Protein AF-A0A1V6H674-F1 (afdb_monomer_lite)

Radius of gyration: 25.97 Å; chains: 1; bounding box: 51×44×68 Å

Foldseek 3Di:
DVVVVCVVPVCPVVVVVVVCVVCVVVVNNVLVVQVVVCVVPPDPDPDPPDLDDQPPCPPADQLLVLLLSLLSVVLSVVCVVVVHDSVVQFNSVQSSVCSVQLDQDLVSNVPRPGHDPVCSVVVVVSNVCSVCRPRPPCPDDPDPPDPPPPPDVLLVQLLVLLVVLLVVVCVVVVHDSCSLPNPVVSNQCSVQLDQDLVSVVPRPPDTPVSSVPCVVVSNVSSPPPDPPVVVVVPD

Sequence (235 aa):
MLAYASNDVAMLIPLYYRLRKHLKEIGRLSWVEEESQALALAPVSFEPPVIPKINGTADLSPRQMAVLDALVAHRELVASSKDTPRFKVIGDAAILRLAQEMPMNYEALKAIPGIPRPILYHSREWLEIIRKPPKLVSKEPEVPFSPPPPPNPAVATRINRLRLWRSETAEKLGLKTGLLLPQRLLNPIAVMGPSTIEELANIEGIMNWRVQNFGVSILQALEITDLSLINNANQ

Secondary structure (DSSP, 8-state):
-HHHHHHHHHTHHHHHHHHHHHHHHTT-HHHHHHHHHHHHHS----PPPP-PPPS--TT--HHHHHHHHHHHHHHHHHHHHTT--HHHH--HHHHHHHHHH---SHHHHHHSTT--HHHHHTHHHHHHHHHSPPP----S-----PPPPPPPHHHHHHHHHHHHHHHHHHHHHT--HHHHS-HHHHHHHHHH---SHHHHHTSTT--HHHHHHHHHHHHHHHH---GGGTGGG--

pLDDT: mean 87.43, std 15.12, range [34.69, 98.38]

Structure (mmCIF, N/CA/C/O backbone):
data_AF-A0A1V6H674-F1
#
_entry.id   AF-A0A1V6H674-F1
#
loop_
_atom_site.group_PDB
_atom_site.id
_atom_site.type_symbol
_atom_site.label_atom_id
_atom_site.label_alt_id
_atom_site.label_comp_id
_atom_site.label_asym_id
_atom_site.label_entity_id
_atom_site.label_seq_id
_atom_site.pdbx_PDB_ins_code
_atom_site.Cartn_x
_atom_site.Cartn_y
_atom_site.Cartn_z
_atom_site.occupancy
_atom_site.B_iso_or_equiv
_atom_site.auth_seq_id
_atom_site.auth_comp_id
_atom_site.auth_asym_id
_atom_site.auth_atom_id
_atom_site.pdbx_PDB_model_num
ATOM 1 N N . MET A 1 1 ? -14.831 -21.152 -18.064 1.00 75.00 1 MET A N 1
ATOM 2 C CA . MET A 1 1 ? -14.669 -19.728 -17.688 1.00 75.00 1 MET A CA 1
ATOM 3 C C . MET A 1 1 ? -15.961 -19.132 -17.123 1.00 75.00 1 MET A C 1
ATOM 5 O O . MET A 1 1 ? -15.910 -18.607 -16.024 1.00 75.00 1 MET A O 1
ATOM 9 N N . LEU A 1 2 ? -17.123 -19.298 -17.775 1.00 86.38 2 LEU A N 1
ATOM 10 C CA . LEU A 1 2 ? -18.418 -18.818 -17.245 1.00 86.38 2 LEU A CA 1
ATOM 11 C C . LEU A 1 2 ? -18.798 -19.420 -15.880 1.00 86.38 2 LEU A C 1
ATOM 13 O O . LEU A 1 2 ? -19.168 -18.688 -14.973 1.00 86.38 2 LEU A O 1
ATOM 17 N N . ALA A 1 3 ? -18.632 -20.735 -15.703 1.00 87.56 3 ALA A N 1
ATOM 18 C CA . ALA A 1 3 ? -18.893 -21.388 -14.416 1.00 87.56 3 ALA A CA 1
ATOM 19 C C . ALA A 1 3 ? -17.979 -20.875 -13.285 1.00 87.56 3 ALA A C 1
ATOM 21 O O . ALA A 1 3 ? -18.416 -20.757 -12.149 1.00 87.56 3 ALA A O 1
ATOM 22 N N . TYR A 1 4 ? -16.729 -20.523 -13.607 1.00 89.44 4 TYR A N 1
ATOM 23 C CA . TYR A 1 4 ? -15.789 -19.940 -12.646 1.00 89.44 4 TYR A CA 1
ATOM 24 C C . TYR A 1 4 ? -16.272 -18.555 -12.190 1.00 89.44 4 TYR A C 1
ATOM 26 O O . TYR A 1 4 ? -16.488 -18.348 -11.003 1.00 89.44 4 TYR A O 1
ATOM 34 N N . ALA A 1 5 ? -16.573 -17.659 -13.137 1.00 91.31 5 ALA A N 1
ATOM 35 C CA . ALA A 1 5 ? -17.074 -16.319 -12.824 1.00 91.31 5 ALA A CA 1
ATOM 36 C C . ALA A 1 5 ? -18.423 -16.343 -12.079 1.00 91.31 5 ALA A C 1
ATOM 38 O O . ALA A 1 5 ? -18.658 -15.536 -11.186 1.00 91.31 5 ALA A O 1
ATOM 39 N N . SER A 1 6 ? -19.308 -17.288 -12.414 1.00 91.12 6 SER A N 1
ATOM 40 C CA . SER A 1 6 ? -20.578 -17.468 -11.702 1.00 91.12 6 SER A CA 1
ATOM 41 C C . SER A 1 6 ? -20.366 -17.902 -10.251 1.00 91.12 6 SER A C 1
ATOM 43 O O . SER A 1 6 ? -21.072 -17.433 -9.359 1.00 91.12 6 SER A O 1
ATOM 45 N N . ASN A 1 7 ? -19.406 -18.794 -9.999 1.00 91.06 7 ASN A N 1
ATOM 46 C CA . ASN A 1 7 ? -19.142 -19.303 -8.656 1.00 91.06 7 ASN A CA 1
ATOM 47 C C . ASN A 1 7 ? -18.528 -18.243 -7.730 1.00 91.06 7 ASN A C 1
ATOM 49 O O . ASN A 1 7 ? -18.791 -18.292 -6.529 1.00 91.06 7 ASN A O 1
ATOM 53 N N . ASP A 1 8 ? -17.805 -17.259 -8.274 1.00 92.56 8 ASP A N 1
ATOM 54 C CA . ASP A 1 8 ? -17.242 -16.143 -7.498 1.00 92.56 8 ASP A CA 1
ATOM 55 C C . ASP A 1 8 ? -18.325 -15.264 -6.847 1.00 92.56 8 ASP A C 1
ATOM 57 O O . ASP A 1 8 ? -18.082 -14.656 -5.804 1.00 92.56 8 ASP A O 1
ATOM 61 N N . VAL A 1 9 ? -19.536 -15.217 -7.419 1.00 93.94 9 VAL A N 1
ATOM 62 C CA . VAL A 1 9 ? -20.638 -14.369 -6.925 1.00 93.94 9 VAL A CA 1
ATOM 63 C C . VAL A 1 9 ? -21.804 -15.149 -6.325 1.00 93.94 9 VAL A C 1
ATOM 65 O O . VAL A 1 9 ? -22.497 -14.624 -5.451 1.00 93.94 9 VAL A O 1
ATOM 68 N N . ALA A 1 10 ? -22.003 -16.408 -6.732 1.00 93.00 10 ALA A N 1
ATOM 69 C CA . ALA A 1 10 ? -23.151 -17.226 -6.332 1.00 93.00 10 ALA A CA 1
ATOM 70 C C . ALA A 1 10 ? -23.323 -17.331 -4.806 1.00 93.00 10 ALA A C 1
ATOM 72 O O . ALA A 1 10 ? -24.446 -17.345 -4.304 1.00 93.00 10 ALA A O 1
ATOM 73 N N . MET A 1 11 ? -22.213 -17.361 -4.061 1.00 94.44 11 MET A N 1
ATOM 74 C CA . MET A 1 11 ? -22.222 -17.545 -2.606 1.00 94.44 11 MET A CA 1
ATOM 75 C C . MET A 1 11 ? -22.022 -16.252 -1.801 1.00 94.44 11 MET A C 1
ATOM 77 O O . MET A 1 11 ? -22.089 -16.303 -0.571 1.00 94.44 11 MET A O 1
ATOM 81 N N . LEU A 1 12 ? -21.828 -15.093 -2.444 1.00 95.94 12 LEU A N 1
ATOM 82 C CA . LEU A 1 12 ? -21.534 -13.839 -1.735 1.00 95.94 12 LEU A CA 1
ATOM 83 C C . LEU A 1 12 ? -22.711 -13.339 -0.893 1.00 95.94 12 LEU A C 1
ATOM 85 O O . LEU A 1 12 ? -22.506 -12.934 0.249 1.00 95.94 12 LEU A O 1
ATOM 89 N N . ILE A 1 13 ? -23.943 -13.410 -1.407 1.00 95.69 13 ILE A N 1
ATOM 90 C CA . ILE A 1 13 ? -25.135 -12.956 -0.669 1.00 95.69 13 ILE A CA 1
ATOM 91 C C . ILE A 1 13 ? -25.387 -13.836 0.576 1.00 95.69 13 ILE A C 1
ATOM 93 O O . ILE A 1 13 ? -25.512 -13.289 1.676 1.00 95.69 13 ILE A O 1
ATOM 97 N N . PRO A 1 14 ? -25.396 -15.185 0.483 1.00 96.38 14 PRO A N 1
ATOM 98 C CA . PRO A 1 14 ? -25.473 -16.037 1.671 1.00 96.38 14 PRO A CA 1
ATOM 99 C C . PRO A 1 14 ? -24.332 -15.805 2.669 1.00 96.38 14 PRO A C 1
ATOM 101 O O . PRO A 1 14 ? -24.567 -15.778 3.881 1.00 96.38 14 PRO A O 1
ATOM 104 N N . LEU A 1 15 ? -23.099 -15.628 2.181 1.00 97.19 15 LEU A N 1
ATOM 105 C CA . LEU A 1 15 ? -21.937 -15.358 3.027 1.00 97.19 15 LEU A CA 1
ATOM 106 C C . LEU A 1 15 ? -22.080 -14.020 3.764 1.00 97.19 15 LEU A C 1
ATOM 108 O O . LEU A 1 15 ? -21.831 -13.968 4.968 1.00 97.19 15 LEU A O 1
ATOM 112 N N . TYR A 1 16 ? -22.551 -12.974 3.081 1.00 96.81 16 TYR A N 1
ATOM 113 C CA . TYR A 1 16 ? -22.820 -11.663 3.669 1.00 96.81 16 TYR A CA 1
ATOM 114 C C . TYR A 1 16 ? -23.752 -11.767 4.880 1.00 96.81 16 TYR A C 1
ATOM 116 O O . TYR A 1 16 ? -23.418 -11.263 5.952 1.00 96.81 16 TYR A O 1
ATOM 124 N N . TYR A 1 17 ? -24.885 -12.467 4.763 1.00 97.75 17 TYR A N 1
ATOM 125 C CA . TYR A 1 17 ? -25.821 -12.597 5.885 1.00 97.75 17 TYR A CA 1
ATOM 126 C C . TYR A 1 17 ? -25.218 -13.351 7.075 1.00 97.75 17 TYR A C 1
ATOM 128 O O . TYR A 1 17 ? -25.455 -12.967 8.224 1.00 97.75 17 TYR A O 1
ATOM 136 N N . ARG A 1 18 ? -24.407 -14.387 6.819 1.00 98.12 18 ARG A N 1
ATOM 137 C CA . ARG A 1 18 ? -23.699 -15.131 7.875 1.00 98.12 18 ARG A CA 1
ATOM 138 C C . ARG A 1 18 ? -22.671 -14.254 8.588 1.00 98.12 18 ARG A C 1
ATOM 140 O O . ARG A 1 18 ? -22.687 -14.185 9.815 1.00 98.12 18 ARG A O 1
ATOM 147 N N . LEU A 1 19 ? -21.829 -13.546 7.833 1.00 97.81 19 LEU A N 1
ATOM 148 C CA . LEU A 1 19 ? -20.817 -12.644 8.388 1.00 97.81 19 LEU A CA 1
ATOM 149 C C . LEU A 1 19 ? -21.457 -11.482 9.145 1.00 97.81 19 LEU A C 1
ATOM 151 O O . LEU A 1 19 ? -21.037 -11.176 10.255 1.00 97.81 19 LEU A O 1
ATOM 155 N N . ARG A 1 20 ? -22.517 -10.876 8.602 1.00 98.06 20 ARG A N 1
ATOM 156 C CA . ARG A 1 20 ? -23.245 -9.794 9.271 1.00 98.06 20 ARG A CA 1
ATOM 157 C C . ARG A 1 20 ? -23.851 -10.247 10.595 1.00 98.06 20 ARG A C 1
ATOM 159 O O . ARG A 1 20 ? -23.768 -9.507 11.572 1.00 98.06 20 ARG A O 1
ATOM 166 N N . LYS A 1 21 ? -24.459 -11.438 10.643 1.00 98.38 21 LYS A N 1
ATOM 167 C CA . LYS A 1 21 ? -24.988 -12.006 11.891 1.00 98.38 21 LYS A CA 1
ATOM 168 C C . LYS A 1 21 ? -23.868 -12.178 12.919 1.00 98.38 21 LYS A C 1
ATOM 170 O O . LYS A 1 21 ? -23.989 -11.656 14.021 1.00 98.38 21 LYS A O 1
ATOM 175 N N . HIS A 1 22 ? -22.764 -12.805 12.524 1.00 97.88 22 HIS A N 1
ATOM 176 C CA . HIS A 1 22 ? -21.618 -13.012 13.406 1.00 97.88 22 HIS A CA 1
ATOM 177 C C . HIS A 1 22 ? -21.014 -11.691 13.913 1.00 97.88 22 HIS A C 1
ATOM 179 O O . HIS A 1 22 ? -20.765 -11.538 15.103 1.00 97.88 22 HIS A O 1
ATOM 185 N N . LEU A 1 23 ? -20.849 -10.695 13.036 1.00 97.25 23 LEU A N 1
ATOM 186 C CA . LEU A 1 23 ? -20.343 -9.368 13.400 1.00 97.25 23 LEU A CA 1
ATOM 187 C C . LEU A 1 23 ? -21.245 -8.647 14.406 1.00 97.25 23 LEU A C 1
ATOM 189 O O . LEU A 1 23 ? -20.733 -7.933 15.265 1.00 97.25 23 LEU A O 1
ATOM 193 N N . LYS A 1 24 ? -22.570 -8.832 14.327 1.00 97.69 24 LYS A N 1
ATOM 194 C CA . LYS A 1 24 ? -23.497 -8.324 15.349 1.00 97.69 24 LYS A CA 1
ATOM 195 C C . LYS A 1 24 ? -23.295 -9.021 16.689 1.00 97.69 24 LYS A C 1
ATOM 197 O O . LYS A 1 24 ? -23.240 -8.337 17.702 1.00 97.69 24 LYS A O 1
ATOM 202 N N . GLU A 1 25 ? -23.164 -10.347 16.685 1.00 97.56 25 GLU A N 1
ATOM 203 C CA . GLU A 1 25 ? -22.968 -11.151 17.901 1.00 97.56 25 GLU A CA 1
ATOM 204 C C . GLU A 1 25 ? -21.693 -10.754 18.655 1.00 97.56 25 GLU A C 1
ATOM 206 O O . GLU A 1 25 ? -21.701 -10.703 19.880 1.00 97.56 25 GLU A O 1
ATOM 211 N N . ILE A 1 26 ? -20.621 -10.406 17.935 1.00 95.69 26 ILE A N 1
ATOM 212 C CA . ILE A 1 26 ? -19.352 -9.959 18.535 1.00 95.69 26 ILE A CA 1
ATOM 213 C C . ILE A 1 26 ? -19.230 -8.429 18.672 1.00 95.69 26 ILE A C 1
ATOM 215 O O . ILE A 1 26 ? -18.160 -7.938 19.024 1.00 95.69 26 ILE A O 1
ATOM 219 N N . GLY A 1 27 ? -20.285 -7.664 18.358 1.00 95.75 27 GLY A N 1
ATOM 220 C CA . GLY A 1 27 ? -20.313 -6.202 18.509 1.00 95.75 27 GLY A CA 1
ATOM 221 C C . GLY A 1 27 ? -19.429 -5.408 17.535 1.00 95.75 27 GLY A C 1
ATOM 222 O O . GLY A 1 27 ? -19.100 -4.260 17.811 1.00 95.75 27 GLY A O 1
ATOM 223 N N . ARG A 1 28 ? -19.033 -5.988 16.394 1.00 96.56 28 ARG A N 1
ATOM 224 C CA . ARG A 1 28 ? -18.102 -5.383 15.413 1.00 96.56 28 ARG A CA 1
ATOM 225 C C . ARG A 1 28 ? -18.760 -4.974 14.094 1.00 96.56 28 ARG A C 1
ATOM 227 O O . ARG A 1 28 ? -18.063 -4.644 13.138 1.00 96.56 28 ARG A O 1
ATOM 234 N N . LEU A 1 29 ? -20.092 -5.016 14.004 1.00 97.06 29 LEU A N 1
ATOM 235 C CA . LEU A 1 29 ? -20.793 -4.671 12.763 1.00 97.06 29 LEU A CA 1
ATOM 236 C C . LEU A 1 29 ? -20.530 -3.219 12.337 1.00 97.06 29 LEU A C 1
ATOM 238 O O . LEU A 1 29 ? -20.177 -2.993 11.184 1.00 97.06 29 LEU A O 1
ATOM 242 N N . SER A 1 30 ? -20.633 -2.266 13.265 1.00 96.44 30 SER A N 1
ATOM 243 C CA . SER A 1 30 ? -20.411 -0.843 12.975 1.00 96.44 30 SER A CA 1
ATOM 244 C C . SER A 1 30 ? -18.994 -0.557 12.476 1.00 96.44 30 SER A C 1
ATOM 246 O O . SER A 1 30 ? -18.811 0.300 11.619 1.00 96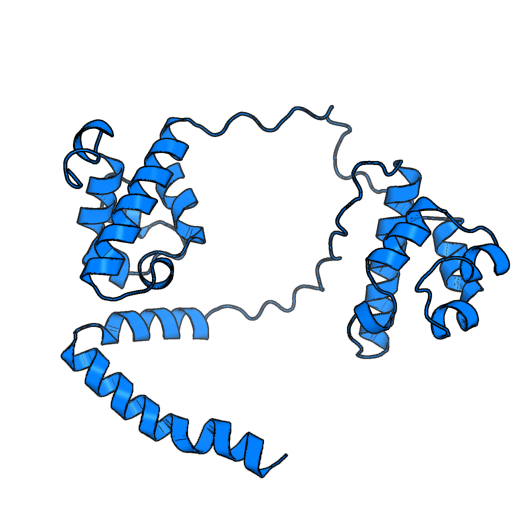.44 30 SER A O 1
ATOM 248 N N . TRP A 1 31 ? -18.002 -1.317 12.954 1.00 96.44 31 TRP A N 1
ATOM 249 C CA . TRP A 1 31 ? -16.614 -1.193 12.507 1.00 96.44 31 TRP A CA 1
ATOM 250 C C . TRP A 1 31 ? -16.509 -1.485 11.010 1.00 96.44 31 TRP A C 1
ATOM 252 O O . TRP A 1 31 ? -15.909 -0.725 10.259 1.00 96.44 31 TRP A O 1
ATOM 262 N N . VAL A 1 32 ? -17.124 -2.584 10.566 1.00 96.31 32 VAL A N 1
ATOM 263 C CA . VAL A 1 32 ? -17.093 -3.013 9.161 1.00 96.31 32 VAL A CA 1
ATOM 264 C C . VAL A 1 32 ? -17.957 -2.115 8.280 1.00 96.31 32 VAL A C 1
ATOM 266 O O . VAL A 1 32 ? -17.567 -1.842 7.147 1.00 96.31 32 VAL A O 1
ATOM 269 N N . GLU A 1 33 ? -19.109 -1.657 8.773 1.00 96.12 33 GLU A N 1
ATOM 270 C CA . GLU A 1 33 ? -19.989 -0.742 8.035 1.00 96.12 33 GLU A CA 1
ATOM 271 C C . GLU A 1 33 ? -19.285 0.590 7.742 1.00 96.12 33 GLU A C 1
ATOM 273 O O . GLU A 1 33 ? -19.285 1.025 6.591 1.00 96.12 33 GLU A O 1
ATOM 278 N N . GLU A 1 34 ? -18.600 1.176 8.729 1.00 96.62 34 GLU A N 1
ATOM 279 C CA . GLU A 1 34 ? -17.841 2.417 8.539 1.00 96.62 34 GLU A CA 1
ATOM 280 C C . GLU A 1 34 ? -16.669 2.235 7.559 1.00 96.62 34 GLU A C 1
ATOM 282 O O . GLU A 1 34 ? -16.519 3.021 6.624 1.00 96.62 34 GLU A O 1
ATOM 287 N N . GLU A 1 35 ? -15.876 1.166 7.702 1.00 95.00 35 GLU A N 1
ATOM 288 C CA . GLU A 1 35 ? -14.777 0.866 6.767 1.00 95.00 35 GLU A CA 1
ATOM 289 C C . GLU A 1 35 ? -15.285 0.641 5.335 1.00 95.00 35 GLU A C 1
ATOM 291 O O . GLU A 1 35 ? -14.698 1.134 4.372 1.00 95.00 35 GLU A O 1
ATOM 296 N N . SER A 1 36 ? -16.397 -0.083 5.182 1.00 94.69 36 SER A N 1
ATOM 297 C CA . SER A 1 36 ? -16.994 -0.356 3.870 1.00 94.69 36 SER A CA 1
ATOM 298 C C . SER A 1 36 ? -17.523 0.921 3.226 1.00 94.69 36 SER A C 1
ATOM 300 O O . SER A 1 36 ? -17.360 1.113 2.023 1.00 94.69 36 SER A O 1
ATOM 302 N N . GLN A 1 37 ? -18.128 1.810 4.016 1.00 94.50 37 GLN A N 1
ATOM 303 C CA . GLN A 1 37 ? -18.611 3.097 3.534 1.00 94.50 37 GLN A CA 1
ATOM 304 C C . GLN A 1 37 ? -17.455 4.008 3.111 1.00 94.50 37 GLN A C 1
ATOM 306 O O . GLN A 1 37 ? -17.521 4.610 2.041 1.00 94.50 37 GLN A O 1
ATOM 311 N N . ALA A 1 38 ? -16.376 4.060 3.894 1.00 91.19 38 ALA A N 1
ATOM 312 C CA . ALA A 1 38 ? -15.178 4.809 3.530 1.00 91.19 38 ALA A CA 1
ATOM 313 C C . ALA A 1 38 ? -14.563 4.303 2.215 1.00 91.19 38 ALA A C 1
ATOM 315 O O . ALA A 1 38 ? -14.190 5.105 1.363 1.00 91.19 38 ALA A O 1
ATOM 316 N N . LEU A 1 39 ? -14.509 2.981 2.016 1.00 90.75 39 LEU A N 1
ATOM 317 C CA . LEU A 1 39 ? -14.043 2.382 0.763 1.00 90.75 39 LEU A CA 1
ATOM 318 C C . LEU A 1 39 ? -14.977 2.682 -0.418 1.00 90.75 39 LEU A C 1
ATOM 320 O O . LEU A 1 39 ? -14.493 2.952 -1.511 1.00 90.75 39 LEU A O 1
ATOM 324 N N . ALA A 1 40 ? -16.295 2.656 -0.210 1.00 91.94 40 ALA A N 1
ATOM 325 C CA . ALA A 1 40 ? -17.279 2.939 -1.256 1.00 91.94 40 ALA A CA 1
ATOM 326 C C . ALA A 1 40 ? -17.286 4.413 -1.699 1.00 91.94 40 ALA A C 1
ATOM 328 O O . ALA A 1 40 ? -17.604 4.702 -2.850 1.00 91.94 40 ALA A O 1
ATOM 329 N N . LEU A 1 41 ? -16.948 5.336 -0.793 1.00 90.31 41 LEU A N 1
ATOM 330 C CA . LEU A 1 41 ? -16.864 6.775 -1.062 1.00 90.31 41 LEU A CA 1
ATOM 331 C C . LEU A 1 41 ? -15.471 7.229 -1.515 1.00 90.31 41 LEU A C 1
ATOM 333 O O . LEU A 1 41 ? -15.315 8.382 -1.918 1.00 90.31 41 LEU A O 1
ATOM 337 N N . ALA A 1 42 ? -14.461 6.358 -1.434 1.00 86.06 42 ALA A N 1
ATOM 338 C CA . ALA A 1 42 ? -13.107 6.699 -1.836 1.00 86.06 42 ALA A CA 1
ATOM 339 C C . ALA A 1 42 ? -13.091 7.106 -3.322 1.00 86.06 42 ALA A C 1
ATOM 341 O O . ALA A 1 42 ? -13.604 6.365 -4.168 1.00 86.06 42 ALA A O 1
ATOM 342 N N . PRO A 1 43 ? -12.514 8.269 -3.669 1.00 80.38 43 PRO A N 1
ATOM 343 C CA . PRO A 1 43 ? -12.472 8.714 -5.050 1.00 80.38 43 PRO A CA 1
ATOM 344 C C . PRO A 1 43 ? -11.658 7.724 -5.886 1.00 80.38 43 PRO A C 1
ATOM 346 O O . PRO A 1 43 ? -10.519 7.389 -5.555 1.00 80.38 43 PRO A O 1
ATOM 349 N N . VAL A 1 44 ? -12.231 7.277 -7.004 1.00 76.69 44 VAL A N 1
ATOM 350 C CA . VAL A 1 44 ? -11.480 6.544 -8.025 1.00 76.69 44 VAL A CA 1
ATOM 351 C C . VAL A 1 44 ? -10.628 7.571 -8.763 1.00 76.69 44 VAL A C 1
ATOM 353 O O . VAL A 1 44 ? -11.110 8.269 -9.654 1.00 76.69 44 VAL A O 1
ATOM 356 N N . SER A 1 45 ? -9.372 7.718 -8.344 1.00 63.78 45 SER A N 1
ATOM 357 C CA . SER A 1 45 ? -8.428 8.572 -9.059 1.00 63.78 45 SER A CA 1
ATOM 358 C C . SER A 1 45 ? -8.041 7.894 -10.374 1.00 63.78 45 SER A C 1
ATOM 360 O O . SER A 1 45 ? -7.425 6.829 -10.382 1.00 63.78 45 SER A O 1
ATOM 362 N N . PHE A 1 46 ? -8.410 8.526 -11.487 1.00 61.31 46 PHE A N 1
ATOM 363 C CA . PHE A 1 46 ? -7.867 8.247 -12.818 1.00 61.31 46 PHE A CA 1
ATOM 364 C C . PHE A 1 46 ? -6.653 9.138 -13.094 1.00 61.31 46 PHE A C 1
ATOM 366 O O . PHE A 1 46 ? -6.469 9.610 -14.217 1.00 61.31 46 PHE A O 1
ATOM 373 N N . GLU A 1 47 ? -5.857 9.440 -12.064 1.00 59.62 47 GLU A N 1
ATOM 374 C CA . GLU A 1 47 ? -4.604 10.151 -12.265 1.00 59.62 47 GLU A CA 1
ATOM 375 C C . GLU A 1 47 ? -3.795 9.461 -13.369 1.00 59.62 47 GLU A C 1
ATOM 377 O O . GLU A 1 47 ? -3.731 8.223 -13.409 1.00 59.62 47 GLU A O 1
ATOM 382 N N . PRO A 1 48 ? -3.203 10.241 -14.295 1.00 57.94 48 PRO A N 1
ATOM 383 C CA . PRO A 1 48 ? -2.343 9.673 -15.315 1.00 57.94 48 PRO A CA 1
ATOM 384 C C . PRO A 1 48 ? -1.292 8.804 -14.618 1.00 57.94 48 PRO A C 1
ATOM 386 O O . PRO A 1 48 ? -0.763 9.220 -13.582 1.00 57.94 48 PRO A O 1
ATOM 389 N N . PRO A 1 49 ? -1.016 7.592 -15.135 1.00 61.72 49 PRO A N 1
ATOM 390 C CA . PRO A 1 49 ? -0.152 6.645 -14.454 1.00 61.72 49 PRO A CA 1
ATOM 391 C C . PRO A 1 49 ? 1.166 7.333 -14.113 1.00 61.72 49 PRO A C 1
ATOM 393 O O . PRO A 1 49 ? 1.878 7.806 -15.001 1.00 61.72 49 PRO A O 1
ATOM 396 N N . VAL A 1 50 ? 1.469 7.411 -12.814 1.00 68.62 50 VAL A N 1
ATOM 397 C CA . VAL A 1 50 ? 2.747 7.935 -12.338 1.00 68.62 50 VAL A CA 1
ATOM 398 C C . VAL A 1 50 ? 3.838 7.142 -13.044 1.00 68.62 50 VAL A C 1
ATOM 400 O O . VAL A 1 50 ? 3.851 5.907 -12.977 1.00 68.62 50 VAL A O 1
ATOM 403 N N . ILE A 1 51 ? 4.727 7.852 -13.744 1.00 73.25 51 ILE A N 1
ATOM 404 C CA . ILE A 1 51 ? 5.883 7.247 -14.406 1.00 73.25 51 ILE A CA 1
ATOM 405 C C . ILE A 1 51 ? 6.629 6.452 -13.328 1.00 73.25 51 ILE A C 1
ATOM 407 O O . ILE A 1 51 ? 7.062 7.037 -12.329 1.00 73.25 51 ILE A O 1
ATOM 411 N N . PRO A 1 52 ? 6.715 5.117 -13.452 1.00 75.12 52 PRO A N 1
ATOM 412 C CA . PRO A 1 52 ? 7.247 4.296 -12.381 1.00 75.12 52 PRO A CA 1
ATOM 413 C C . PRO A 1 52 ? 8.720 4.616 -12.158 1.00 75.12 52 PRO A C 1
ATOM 415 O O . PRO A 1 52 ? 9.511 4.620 -13.101 1.00 75.12 52 PRO A O 1
ATOM 418 N N . LYS A 1 53 ? 9.099 4.814 -10.894 1.00 81.69 53 LYS A N 1
ATOM 419 C CA . LYS A 1 53 ? 10.512 4.868 -10.524 1.00 81.69 53 LYS A CA 1
ATOM 420 C C . LYS A 1 53 ? 11.129 3.486 -10.719 1.00 81.69 53 LYS A C 1
ATOM 422 O O . LYS A 1 53 ? 10.599 2.489 -10.229 1.00 81.69 53 LYS A O 1
ATOM 427 N N . ILE A 1 54 ? 12.247 3.443 -11.429 1.00 86.44 54 ILE A N 1
ATOM 428 C CA . ILE A 1 54 ? 13.066 2.242 -11.582 1.00 86.44 54 ILE A CA 1
ATOM 429 C C . ILE A 1 54 ? 14.068 2.215 -10.425 1.00 86.44 54 ILE A C 1
ATOM 431 O O . ILE A 1 54 ? 14.663 3.236 -10.091 1.00 86.44 54 ILE A O 1
ATOM 435 N N . ASN A 1 55 ? 14.237 1.059 -9.787 1.00 86.50 55 ASN A N 1
ATOM 436 C CA . ASN A 1 55 ? 15.242 0.878 -8.737 1.00 86.50 55 ASN A CA 1
ATOM 437 C C . ASN A 1 55 ? 16.643 0.681 -9.346 1.00 86.50 55 ASN A C 1
ATOM 439 O O . ASN A 1 55 ? 16.768 0.271 -10.497 1.00 86.50 55 ASN A O 1
ATOM 443 N N . GLY A 1 56 ? 17.700 0.905 -8.557 1.00 85.50 56 GLY A N 1
ATOM 444 C CA . GLY A 1 56 ? 19.086 0.689 -9.006 1.00 85.50 56 GLY A CA 1
ATOM 445 C C . GLY A 1 56 ? 19.668 1.839 -9.835 1.00 85.50 56 GLY A C 1
ATOM 446 O O . GLY A 1 56 ? 20.541 1.618 -10.666 1.00 85.50 56 GLY A O 1
ATOM 447 N N . THR A 1 57 ? 19.184 3.064 -9.620 1.00 87.38 57 THR A N 1
ATOM 448 C CA . THR A 1 57 ? 19.598 4.269 -10.362 1.00 87.38 57 THR A CA 1
ATOM 449 C C . THR A 1 57 ? 20.689 5.082 -9.665 1.00 87.38 57 THR A C 1
ATOM 451 O O . THR A 1 57 ? 21.031 6.157 -10.145 1.00 87.38 57 THR A O 1
ATOM 454 N N . ALA A 1 58 ? 21.206 4.604 -8.527 1.00 83.56 58 ALA A N 1
ATOM 455 C CA . ALA A 1 58 ? 22.138 5.351 -7.678 1.00 83.56 58 ALA A CA 1
ATOM 456 C C . ALA A 1 58 ? 23.426 5.759 -8.414 1.00 83.56 58 ALA A C 1
ATOM 458 O O . ALA A 1 58 ? 23.920 6.861 -8.204 1.00 83.56 58 ALA A O 1
ATOM 459 N N . ASP A 1 59 ? 23.908 4.901 -9.316 1.00 85.69 59 ASP A N 1
ATOM 460 C CA . ASP A 1 59 ? 25.170 5.098 -10.039 1.00 85.69 59 ASP A CA 1
ATOM 461 C C . ASP A 1 59 ? 24.985 5.731 -11.433 1.00 85.69 59 ASP A C 1
ATOM 463 O O . ASP A 1 59 ? 25.929 5.792 -12.222 1.00 85.69 59 ASP A O 1
ATOM 467 N N . LEU A 1 60 ? 23.772 6.177 -11.787 1.00 86.81 60 LEU A N 1
ATOM 468 C CA . LEU A 1 60 ? 23.523 6.790 -13.092 1.00 86.81 60 LEU A CA 1
ATOM 469 C C . LEU A 1 60 ? 24.003 8.240 -13.119 1.00 86.81 60 LEU A C 1
ATOM 471 O O . LEU A 1 60 ? 23.627 9.062 -12.286 1.00 86.81 60 LEU A O 1
ATOM 475 N N . SER A 1 61 ? 24.764 8.587 -14.155 1.00 89.00 61 SER A N 1
ATOM 476 C CA . SER A 1 61 ? 25.061 9.986 -14.465 1.00 89.00 61 SER A CA 1
ATOM 477 C C . SER A 1 61 ? 23.779 10.768 -14.808 1.00 89.00 61 SER A C 1
ATOM 479 O O . SER A 1 61 ? 22.804 10.171 -15.278 1.00 89.00 61 SER A O 1
ATOM 481 N N . PRO A 1 62 ? 23.773 12.113 -14.701 1.00 88.25 62 PRO A N 1
ATOM 482 C CA . PRO A 1 62 ? 22.612 12.928 -15.071 1.00 88.25 62 PRO A CA 1
ATOM 483 C C . PRO A 1 62 ? 22.103 12.657 -16.494 1.00 88.25 62 PRO A C 1
ATOM 485 O O . PRO A 1 62 ? 20.901 12.630 -16.742 1.00 88.25 62 PRO A O 1
ATOM 488 N N . ARG A 1 63 ? 23.009 12.384 -17.443 1.00 88.56 63 ARG A N 1
ATOM 489 C CA . ARG A 1 63 ? 22.627 12.021 -18.813 1.00 88.56 63 ARG A CA 1
ATOM 490 C C . ARG A 1 63 ? 21.931 10.659 -18.874 1.00 88.56 63 ARG A C 1
ATOM 492 O O . ARG A 1 63 ? 20.927 10.538 -19.567 1.00 88.56 63 ARG A O 1
ATOM 499 N N . GLN A 1 64 ? 22.448 9.651 -18.173 1.00 91.81 64 GLN A N 1
ATOM 500 C CA . GLN A 1 64 ? 21.835 8.318 -18.140 1.00 91.81 64 GLN A CA 1
ATOM 501 C C . GLN A 1 64 ? 20.478 8.349 -17.429 1.00 91.81 64 GLN A C 1
ATOM 503 O O . GLN A 1 64 ? 19.552 7.678 -17.873 1.00 91.81 64 GLN A O 1
ATOM 508 N N . MET A 1 65 ? 20.323 9.182 -16.396 1.00 90.50 65 MET A N 1
ATOM 509 C CA . MET A 1 65 ? 19.030 9.417 -15.751 1.00 90.50 65 MET A CA 1
ATOM 510 C C . MET A 1 65 ? 18.025 10.057 -16.721 1.00 90.50 65 MET A C 1
ATOM 512 O O . MET A 1 65 ? 16.902 9.580 -16.842 1.00 90.50 65 MET A O 1
ATOM 516 N N . ALA A 1 66 ? 18.450 11.059 -17.502 1.00 89.75 66 ALA A N 1
ATOM 517 C CA . ALA A 1 66 ? 17.613 11.673 -18.539 1.00 89.75 66 ALA A CA 1
ATOM 518 C C . ALA A 1 66 ? 17.131 10.657 -19.590 1.00 89.75 66 ALA A C 1
ATOM 520 O O . ALA A 1 66 ? 15.977 10.682 -20.017 1.00 89.75 66 ALA A O 1
ATOM 521 N N . VAL A 1 67 ? 18.026 9.754 -20.008 1.00 92.88 67 VAL A N 1
ATOM 522 C CA . VAL A 1 67 ? 17.692 8.655 -20.923 1.00 92.88 67 VAL A CA 1
ATOM 523 C C . VAL A 1 67 ? 16.704 7.696 -20.263 1.00 92.88 67 VAL A C 1
ATOM 525 O O . VAL A 1 67 ? 15.714 7.335 -20.893 1.00 92.88 67 VAL A O 1
ATOM 528 N N . LEU A 1 68 ? 16.937 7.304 -19.008 1.00 93.56 68 LEU A N 1
ATOM 529 C CA . LEU A 1 68 ? 16.050 6.404 -18.277 1.00 93.56 68 LEU A CA 1
ATOM 530 C C . LEU A 1 68 ? 14.630 6.968 -18.188 1.00 93.56 68 LEU A C 1
ATOM 532 O O . LEU A 1 68 ? 13.689 6.277 -18.571 1.00 93.56 68 LEU A O 1
ATOM 536 N N . ASP A 1 69 ? 14.476 8.220 -17.763 1.00 89.94 69 ASP A N 1
ATOM 537 C CA . ASP A 1 69 ? 13.168 8.870 -17.640 1.00 89.94 69 ASP A CA 1
ATOM 538 C C . ASP A 1 69 ? 12.427 8.904 -18.982 1.00 89.94 69 ASP A C 1
ATOM 540 O O . ASP A 1 69 ? 11.245 8.560 -19.065 1.00 89.94 69 ASP A O 1
ATOM 544 N N . ALA A 1 70 ? 13.136 9.250 -20.061 1.00 91.56 70 ALA A N 1
ATOM 545 C CA . ALA A 1 70 ? 12.565 9.297 -21.401 1.00 91.56 70 ALA A CA 1
ATOM 546 C C . ALA A 1 70 ? 12.162 7.906 -21.918 1.00 91.56 70 ALA A C 1
ATOM 548 O O . ALA A 1 70 ? 11.097 7.752 -22.518 1.00 91.56 70 ALA A O 1
ATOM 549 N N . LEU A 1 71 ? 12.976 6.880 -21.653 1.00 94.12 71 LEU A N 1
ATOM 550 C CA . LEU A 1 71 ? 12.665 5.497 -22.010 1.00 94.12 71 LEU A CA 1
ATOM 551 C C . LEU A 1 71 ? 11.460 4.969 -21.224 1.00 94.12 71 LEU A C 1
ATOM 553 O O . LEU A 1 71 ? 10.591 4.320 -21.808 1.00 94.12 71 LEU A O 1
ATOM 557 N N . VAL A 1 72 ? 11.376 5.248 -19.920 1.00 93.31 72 VAL A N 1
ATOM 558 C CA . VAL A 1 72 ? 10.240 4.825 -19.087 1.00 93.31 72 VAL A CA 1
ATOM 559 C C . VAL A 1 72 ? 8.960 5.521 -19.548 1.00 93.31 72 VAL A C 1
ATOM 561 O O . VAL A 1 72 ? 7.947 4.847 -19.731 1.00 93.31 72 VAL A O 1
ATOM 564 N N . ALA A 1 73 ? 9.005 6.829 -19.818 1.00 91.06 73 ALA A N 1
ATOM 565 C CA . ALA A 1 73 ? 7.870 7.563 -20.374 1.00 91.06 73 ALA A CA 1
ATOM 566 C C . ALA A 1 73 ? 7.421 6.977 -21.723 1.00 91.06 73 ALA A C 1
ATOM 568 O O . ALA A 1 73 ? 6.234 6.730 -21.940 1.00 91.06 73 ALA A O 1
ATOM 569 N N . HIS A 1 74 ? 8.372 6.684 -22.613 1.00 93.06 74 HIS A N 1
ATOM 570 C CA . HIS A 1 74 ? 8.076 6.072 -23.902 1.00 93.06 74 HIS A CA 1
ATOM 571 C C . HIS A 1 74 ? 7.458 4.672 -23.755 1.00 93.06 74 HIS A C 1
ATOM 573 O O . HIS A 1 74 ? 6.482 4.350 -24.435 1.00 93.06 74 HIS A O 1
ATOM 579 N N . ARG A 1 75 ? 7.945 3.857 -22.809 1.00 93.75 75 ARG A N 1
ATOM 580 C CA . ARG A 1 75 ? 7.345 2.555 -22.494 1.00 93.75 75 ARG A CA 1
ATOM 581 C C . ARG A 1 75 ? 5.882 2.683 -22.076 1.00 93.75 75 ARG A C 1
ATOM 583 O O . ARG A 1 75 ? 5.080 1.868 -22.524 1.00 93.75 75 ARG A O 1
ATOM 590 N N . GLU A 1 76 ? 5.529 3.666 -21.247 1.00 92.12 76 GLU A N 1
ATOM 591 C CA . GLU A 1 76 ? 4.135 3.880 -20.829 1.00 92.12 76 GLU A CA 1
ATOM 592 C C . GLU A 1 76 ? 3.236 4.252 -22.016 1.00 92.12 76 GLU A C 1
ATOM 594 O O . GLU A 1 76 ? 2.131 3.724 -22.135 1.00 92.12 76 GLU A O 1
ATOM 599 N N . LEU A 1 77 ? 3.726 5.076 -22.949 1.00 91.44 77 LEU A N 1
ATOM 600 C CA . LEU A 1 77 ? 3.000 5.403 -24.182 1.00 91.44 77 LEU A CA 1
ATOM 601 C C . LEU A 1 77 ? 2.762 4.161 -25.055 1.00 91.44 77 LEU A C 1
ATOM 603 O O . LEU A 1 77 ? 1.651 3.936 -25.539 1.00 91.44 77 LEU A O 1
ATOM 607 N N . VAL A 1 78 ? 3.783 3.317 -25.232 1.00 92.88 78 VAL A N 1
ATOM 608 C CA . VAL A 1 78 ? 3.658 2.063 -25.995 1.00 92.88 78 VAL A CA 1
ATOM 609 C C . VAL A 1 78 ? 2.733 1.066 -25.288 1.00 92.88 78 VAL A C 1
ATOM 611 O O . VAL A 1 78 ? 1.934 0.404 -25.945 1.00 92.88 78 VAL A O 1
ATOM 614 N N . ALA A 1 79 ? 2.819 0.958 -23.963 1.00 93.00 79 ALA A N 1
ATOM 615 C CA . ALA A 1 79 ? 1.980 0.073 -23.159 1.00 93.00 79 ALA A CA 1
ATOM 616 C C . ALA A 1 79 ? 0.503 0.475 -23.253 1.00 93.00 79 ALA A C 1
ATOM 618 O O . ALA A 1 79 ? -0.340 -0.365 -23.561 1.00 93.00 79 ALA A O 1
ATOM 619 N N . SER A 1 80 ? 0.224 1.770 -23.074 1.00 91.06 80 SER A N 1
ATOM 620 C CA . SER A 1 80 ? -1.115 2.356 -23.157 1.00 91.06 80 SER A CA 1
ATOM 621 C C . SER A 1 80 ? -1.710 2.232 -24.561 1.00 91.06 80 SER A C 1
ATOM 623 O O . SER A 1 80 ? -2.802 1.696 -24.723 1.00 91.06 80 SER A O 1
ATOM 625 N N . SER A 1 81 ? -0.964 2.617 -25.604 1.00 92.00 81 SER A N 1
ATOM 626 C CA . SER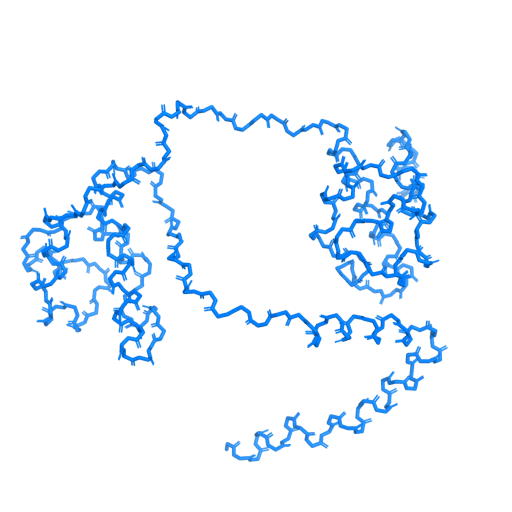 A 1 81 ? -1.442 2.522 -26.995 1.00 92.00 81 SER A CA 1
ATOM 627 C C . SER A 1 81 ? -1.748 1.093 -27.451 1.00 92.00 81 SER A C 1
ATOM 629 O O . SER A 1 81 ? -2.585 0.899 -28.330 1.00 92.00 81 SER A O 1
ATOM 631 N N . LYS A 1 82 ? -1.077 0.092 -26.870 1.00 92.00 82 LYS A N 1
ATOM 632 C CA . LYS A 1 82 ? -1.281 -1.326 -27.192 1.00 92.00 82 LYS A CA 1
ATOM 633 C C . LYS A 1 82 ? -2.224 -2.044 -26.232 1.00 92.00 82 LYS A C 1
ATOM 635 O O . LYS A 1 82 ? -2.427 -3.238 -26.423 1.00 92.00 82 LYS A O 1
ATOM 640 N N . ASP A 1 83 ? -2.735 -1.359 -25.210 1.00 92.50 83 ASP A N 1
ATOM 641 C CA . ASP A 1 83 ? -3.490 -1.959 -24.106 1.00 92.50 83 ASP A CA 1
ATOM 642 C C . ASP A 1 83 ? -2.777 -3.196 -23.524 1.00 92.50 83 ASP A C 1
ATOM 644 O O . ASP A 1 83 ? -3.299 -4.308 -23.431 1.00 92.50 83 ASP A O 1
ATOM 648 N N . THR A 1 84 ? -1.490 -3.027 -23.207 1.00 92.94 84 THR A N 1
ATOM 649 C CA . THR A 1 84 ? -0.659 -4.104 -22.660 1.00 92.94 84 THR A CA 1
ATOM 650 C C . THR A 1 84 ? 0.068 -3.667 -21.398 1.00 92.94 84 THR A C 1
ATOM 652 O O . THR A 1 84 ? 0.512 -2.526 -21.298 1.00 92.94 84 THR A O 1
ATOM 655 N N . PRO A 1 85 ? 0.283 -4.580 -20.434 1.00 91.44 85 PRO A N 1
ATOM 656 C CA . PRO A 1 85 ? 1.127 -4.285 -19.287 1.00 91.44 85 PRO A CA 1
ATOM 657 C C . PRO A 1 85 ? 2.545 -3.875 -19.710 1.00 91.44 85 PRO A C 1
ATOM 659 O O . PRO A 1 85 ? 3.167 -4.545 -20.537 1.00 91.44 85 PRO A O 1
ATOM 662 N N . ARG A 1 86 ? 3.104 -2.842 -19.068 1.00 92.69 86 ARG A N 1
ATOM 663 C CA . ARG A 1 86 ? 4.448 -2.294 -19.353 1.00 92.69 86 ARG A CA 1
ATOM 664 C C . ARG A 1 86 ? 5.564 -3.339 -19.434 1.00 92.69 86 ARG A C 1
ATOM 666 O O . ARG A 1 86 ? 6.438 -3.242 -20.291 1.00 92.69 86 ARG A O 1
ATOM 673 N N . PHE A 1 87 ? 5.516 -4.374 -18.592 1.00 92.62 87 PHE A N 1
ATOM 674 C CA . PHE A 1 87 ? 6.536 -5.425 -18.564 1.00 92.62 87 PHE A CA 1
ATOM 675 C C . PHE A 1 87 ? 6.532 -6.293 -19.833 1.00 92.62 87 PHE A C 1
ATOM 677 O O . PHE A 1 87 ? 7.548 -6.910 -20.143 1.00 92.62 87 PHE A O 1
ATOM 684 N N . LYS A 1 88 ? 5.416 -6.333 -20.581 1.00 94.06 88 LYS A N 1
ATOM 685 C CA . LYS A 1 88 ? 5.340 -6.986 -21.896 1.00 94.06 88 LYS A CA 1
ATOM 686 C C . LYS A 1 88 ? 5.934 -6.128 -23.016 1.00 94.06 88 LYS A C 1
ATOM 688 O O . LYS A 1 88 ? 6.284 -6.677 -24.056 1.00 94.06 88 LYS A O 1
ATOM 693 N N . VAL A 1 89 ? 6.057 -4.813 -22.812 1.00 95.12 89 VAL A N 1
ATOM 694 C CA . VAL A 1 89 ? 6.751 -3.911 -23.744 1.00 95.12 89 VAL A CA 1
ATOM 695 C C . VAL A 1 89 ? 8.261 -4.056 -23.584 1.00 95.12 89 VAL A C 1
ATOM 697 O O . VAL A 1 89 ? 8.941 -4.370 -24.553 1.00 95.12 89 VAL A O 1
ATOM 700 N N . ILE A 1 90 ? 8.769 -3.844 -22.365 1.00 95.69 90 ILE A N 1
ATOM 701 C CA . ILE A 1 90 ? 10.158 -4.092 -21.953 1.00 95.69 90 ILE A CA 1
ATOM 702 C C . ILE A 1 90 ? 10.236 -4.123 -20.421 1.00 95.69 90 ILE A C 1
ATOM 704 O O . ILE A 1 90 ? 9.641 -3.284 -19.738 1.00 95.69 90 ILE A O 1
ATOM 708 N N . GLY A 1 91 ? 10.964 -5.096 -19.870 1.00 94.75 91 GLY A N 1
ATOM 709 C CA . GLY A 1 91 ? 11.157 -5.231 -18.424 1.00 94.75 91 GLY A CA 1
ATOM 710 C C . GLY A 1 91 ? 12.082 -4.161 -17.834 1.00 94.75 91 GLY A C 1
ATOM 711 O O . GLY A 1 91 ? 12.952 -3.630 -18.523 1.00 94.75 91 GLY A O 1
ATOM 712 N N . ASP A 1 92 ? 11.929 -3.883 -16.538 1.00 94.94 92 ASP A N 1
ATOM 713 C CA . ASP A 1 92 ? 12.702 -2.848 -15.828 1.00 94.94 92 ASP A CA 1
ATOM 714 C C . ASP A 1 92 ? 14.220 -3.093 -15.882 1.00 94.94 92 ASP A C 1
ATOM 716 O O . ASP A 1 92 ? 15.002 -2.166 -16.055 1.00 94.94 92 ASP A O 1
ATOM 720 N N . ALA A 1 93 ? 14.661 -4.350 -15.812 1.00 94.62 93 ALA A N 1
ATOM 721 C CA . ALA A 1 93 ? 16.086 -4.665 -15.907 1.00 94.62 93 ALA A CA 1
ATOM 722 C C . ALA A 1 93 ? 16.677 -4.295 -17.281 1.00 94.62 93 ALA A C 1
ATOM 724 O O . ALA A 1 93 ? 17.788 -3.778 -17.359 1.00 94.62 93 ALA A O 1
ATOM 725 N N . ALA A 1 94 ? 15.934 -4.534 -18.366 1.00 95.75 94 ALA A N 1
ATOM 726 C CA . ALA A 1 94 ? 16.386 -4.212 -19.716 1.00 95.75 94 ALA A CA 1
ATOM 727 C C . ALA A 1 94 ? 16.337 -2.698 -19.981 1.00 95.75 94 ALA A C 1
ATOM 729 O O . ALA A 1 94 ? 17.245 -2.167 -20.614 1.00 95.75 94 ALA A O 1
ATOM 730 N N . ILE A 1 95 ? 15.333 -1.984 -19.452 1.00 95.56 95 ILE A N 1
ATOM 731 C CA . ILE A 1 95 ? 15.252 -0.521 -19.589 1.00 95.56 95 ILE A CA 1
ATOM 732 C C . ILE A 1 95 ? 16.375 0.190 -18.821 1.00 95.56 95 ILE A C 1
ATOM 734 O O . ILE A 1 95 ? 16.967 1.135 -19.339 1.00 95.56 95 ILE A O 1
ATOM 738 N N . LEU A 1 96 ? 16.727 -0.311 -17.631 1.00 95.44 96 LEU A N 1
ATOM 739 C CA . LEU A 1 96 ? 17.859 0.192 -16.857 1.00 95.44 96 LEU A CA 1
ATOM 740 C C . LEU A 1 96 ? 19.180 -0.039 -17.599 1.00 95.44 96 LEU A C 1
ATOM 742 O O . LEU A 1 96 ? 19.987 0.880 -17.706 1.00 95.44 96 LEU A O 1
ATOM 746 N N . ARG A 1 97 ? 19.376 -1.231 -18.178 1.00 95.81 97 ARG A N 1
ATOM 747 C CA . ARG A 1 97 ? 20.568 -1.529 -18.989 1.00 95.81 97 ARG A CA 1
ATOM 748 C C . ARG A 1 97 ? 20.675 -0.643 -20.223 1.00 95.81 97 ARG A C 1
ATOM 750 O O . ARG A 1 97 ? 21.764 -0.172 -20.518 1.00 95.81 97 ARG A O 1
ATOM 757 N N . LEU A 1 98 ? 19.567 -0.350 -20.907 1.00 95.88 98 LEU A N 1
ATOM 758 C CA . LEU A 1 98 ? 19.570 0.606 -22.022 1.00 95.88 98 LEU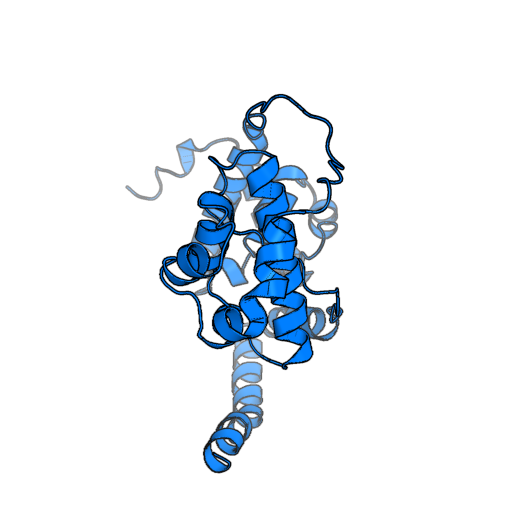 A CA 1
ATOM 759 C C . LEU A 1 98 ? 20.068 1.987 -21.596 1.00 95.88 98 LEU A C 1
ATOM 761 O O . LEU A 1 98 ? 20.858 2.600 -22.313 1.00 95.88 98 LEU A O 1
ATOM 765 N N . ALA A 1 99 ? 19.622 2.462 -20.434 1.00 94.62 99 ALA A N 1
ATOM 766 C CA . ALA A 1 99 ? 20.073 3.732 -19.888 1.00 94.62 99 ALA A CA 1
ATOM 767 C C . ALA A 1 99 ? 21.550 3.692 -19.467 1.00 94.62 99 ALA A C 1
ATOM 769 O O . ALA A 1 99 ? 22.263 4.665 -19.685 1.00 94.62 99 ALA A O 1
ATOM 770 N N . GLN A 1 100 ? 22.025 2.576 -18.906 1.00 94.69 100 GLN A N 1
ATOM 771 C CA . GLN A 1 100 ? 23.422 2.397 -18.496 1.00 94.69 100 GLN A CA 1
ATOM 772 C C . GLN A 1 100 ? 24.3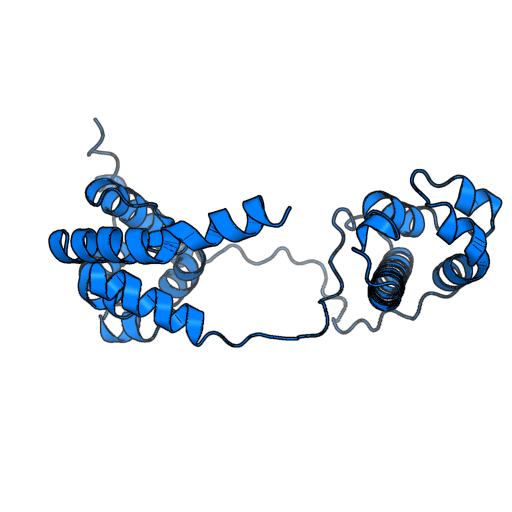75 2.311 -19.696 1.00 94.69 100 GLN A C 1
ATOM 774 O O . GLN A 1 100 ? 25.357 3.049 -19.750 1.00 94.69 100 GLN A O 1
ATOM 779 N N . GLU A 1 101 ? 24.075 1.434 -20.655 1.00 95.44 101 GLU A N 1
ATOM 780 C CA . GLU A 1 101 ? 24.947 1.116 -21.791 1.00 95.44 101 GLU A CA 1
ATOM 781 C C . GLU A 1 101 ? 24.837 2.136 -22.938 1.00 95.44 101 GLU A C 1
ATOM 783 O O . GLU A 1 101 ? 25.767 2.261 -23.731 1.00 95.44 101 GLU A O 1
ATOM 788 N N . MET A 1 102 ? 23.728 2.885 -23.024 1.00 94.94 102 MET A N 1
ATOM 789 C CA . MET A 1 102 ? 23.460 3.909 -24.048 1.00 94.94 102 MET A CA 1
ATOM 790 C C . MET A 1 102 ? 23.829 3.464 -25.483 1.00 94.94 102 MET A C 1
ATOM 792 O O . MET A 1 102 ? 24.657 4.106 -26.140 1.00 94.94 102 MET A O 1
ATOM 796 N N . PRO A 1 103 ? 23.237 2.373 -26.011 1.00 96.25 103 PRO A N 1
ATOM 797 C CA . PRO A 1 103 ? 23.576 1.867 -27.337 1.00 96.25 103 PRO A CA 1
ATOM 798 C C . PRO A 1 103 ? 23.311 2.910 -28.430 1.00 96.25 103 PRO A C 1
ATOM 800 O O . PRO A 1 103 ? 22.234 3.497 -28.512 1.00 96.25 103 PRO A O 1
ATOM 803 N N . MET A 1 104 ? 24.291 3.106 -29.316 1.00 92.75 104 MET A N 1
ATOM 804 C CA . MET A 1 104 ? 24.239 4.139 -30.365 1.00 92.75 104 MET A CA 1
ATOM 805 C C . MET A 1 104 ? 23.864 3.599 -31.751 1.00 92.75 104 MET A C 1
ATOM 807 O O . MET A 1 104 ? 23.700 4.376 -32.697 1.00 92.75 104 MET A O 1
ATOM 811 N N . ASN A 1 105 ? 23.725 2.281 -31.895 1.00 95.56 105 ASN A N 1
ATOM 812 C CA . ASN A 1 105 ? 23.385 1.610 -33.146 1.00 95.56 105 ASN A CA 1
ATOM 813 C C . ASN A 1 105 ? 22.594 0.313 -32.895 1.00 95.56 105 ASN A C 1
ATOM 815 O O . ASN A 1 105 ? 22.424 -0.121 -31.756 1.00 95.56 105 ASN A O 1
ATOM 819 N N . TYR A 1 106 ? 22.098 -0.290 -33.978 1.00 96.00 106 TYR A N 1
ATOM 820 C CA . TYR A 1 106 ? 21.264 -1.490 -33.926 1.00 96.00 106 TYR A CA 1
ATOM 821 C C . TYR A 1 106 ? 21.974 -2.700 -33.301 1.00 96.00 106 TYR A C 1
ATOM 823 O O . TYR A 1 106 ? 21.366 -3.393 -32.491 1.00 96.00 106 TYR A O 1
ATOM 831 N N . GLU A 1 107 ? 23.247 -2.941 -33.628 1.00 96.88 107 GLU A N 1
ATOM 832 C CA . GLU A 1 107 ? 23.987 -4.094 -33.091 1.00 96.88 107 GLU A CA 1
ATOM 833 C C . GLU A 1 107 ? 24.203 -3.967 -31.580 1.00 96.88 107 GLU A C 1
ATOM 835 O O . GLU A 1 107 ? 23.968 -4.922 -30.841 1.00 96.88 107 GLU A O 1
ATOM 840 N N . ALA A 1 108 ? 24.542 -2.766 -31.103 1.00 95.38 108 ALA A N 1
ATOM 841 C CA . ALA A 1 108 ? 24.645 -2.480 -29.676 1.00 95.38 108 ALA A CA 1
ATOM 842 C C . ALA A 1 108 ? 23.291 -2.641 -28.968 1.00 95.38 108 ALA A C 1
ATOM 844 O O . ALA A 1 108 ? 23.228 -3.240 -27.902 1.00 95.38 108 ALA A O 1
ATOM 845 N N . LEU A 1 109 ? 22.191 -2.175 -29.577 1.00 95.94 109 LEU A N 1
ATOM 846 C CA . LEU A 1 109 ? 20.842 -2.349 -29.026 1.00 95.94 109 LEU A CA 1
ATOM 847 C C . LEU A 1 109 ? 20.454 -3.831 -28.927 1.00 95.94 109 LEU A C 1
ATOM 849 O O . LEU A 1 109 ? 19.887 -4.265 -27.929 1.00 95.94 109 LEU A O 1
ATOM 853 N N . LYS A 1 110 ? 20.762 -4.613 -29.963 1.00 96.38 110 LYS A N 1
ATOM 854 C CA . LYS A 1 110 ? 20.474 -6.048 -30.035 1.00 96.38 110 LYS A CA 1
ATOM 855 C C . LYS A 1 110 ? 21.276 -6.862 -29.017 1.00 96.38 110 LYS A C 1
ATOM 857 O O . LYS A 1 110 ? 20.800 -7.909 -28.586 1.00 96.38 110 LYS A O 1
ATOM 862 N N . ALA A 1 111 ? 22.467 -6.394 -28.644 1.00 96.19 111 ALA A N 1
ATOM 863 C CA . ALA A 1 111 ? 23.314 -7.044 -27.650 1.00 96.19 111 ALA A CA 1
ATOM 864 C C . ALA A 1 111 ? 22.769 -6.925 -26.216 1.00 96.19 111 ALA A C 1
ATOM 866 O O . ALA A 1 111 ? 23.134 -7.739 -25.367 1.00 96.19 111 ALA A O 1
ATOM 867 N N . ILE A 1 112 ? 21.875 -5.965 -25.947 1.00 95.81 112 ILE A N 1
ATOM 868 C CA . ILE A 1 112 ? 21.297 -5.758 -24.616 1.00 95.81 112 ILE A CA 1
ATOM 869 C C . ILE A 1 112 ? 20.418 -6.960 -24.227 1.00 95.81 112 ILE A C 1
ATOM 871 O O . ILE A 1 112 ? 19.422 -7.261 -24.900 1.00 95.81 112 ILE A O 1
ATOM 875 N N . PRO A 1 113 ? 20.719 -7.648 -23.111 1.00 94.44 113 PRO A N 1
ATOM 876 C CA . PRO A 1 113 ? 19.914 -8.775 -22.664 1.00 94.44 113 PRO A CA 1
ATOM 877 C C . PRO A 1 113 ? 18.488 -8.357 -22.293 1.00 94.44 113 PRO A C 1
ATOM 879 O O . PRO A 1 113 ? 18.271 -7.412 -21.537 1.00 94.44 113 PRO A O 1
ATOM 882 N N . GLY A 1 114 ? 17.507 -9.111 -22.792 1.00 92.00 114 GLY A N 1
ATOM 883 C CA . GLY A 1 114 ? 16.094 -8.904 -22.469 1.00 92.00 114 GLY A CA 1
ATOM 884 C C . GLY A 1 114 ? 15.361 -7.895 -23.356 1.00 92.00 114 GLY A C 1
ATOM 885 O O . GLY A 1 114 ? 14.214 -7.581 -23.046 1.00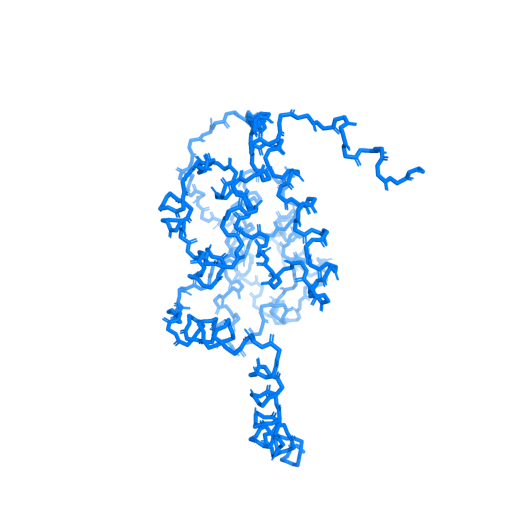 92.00 114 GLY A O 1
ATOM 886 N N . ILE A 1 115 ? 15.964 -7.419 -24.455 1.00 94.75 115 ILE A N 1
ATOM 887 C CA . ILE A 1 115 ? 15.267 -6.586 -25.448 1.00 94.75 115 ILE A CA 1
ATOM 888 C C . ILE A 1 115 ? 14.255 -7.416 -26.250 1.00 94.75 115 ILE A C 1
ATOM 890 O O . ILE A 1 115 ? 14.638 -8.360 -26.948 1.00 94.75 115 ILE A O 1
ATOM 894 N N . PRO A 1 116 ? 12.955 -7.069 -26.213 1.00 94.12 116 PRO A N 1
ATOM 895 C CA . PRO A 1 116 ? 11.945 -7.772 -26.994 1.00 94.12 116 PRO A CA 1
ATOM 896 C C . PRO A 1 116 ? 12.063 -7.490 -28.495 1.00 94.12 116 PRO A C 1
ATOM 898 O O . PRO A 1 116 ? 12.382 -6.379 -28.919 1.00 94.12 116 PRO A O 1
ATOM 901 N N . ARG A 1 117 ? 11.711 -8.482 -29.327 1.00 94.19 117 ARG A N 1
ATOM 902 C CA . ARG A 1 117 ? 11.741 -8.360 -30.799 1.00 94.19 117 ARG A CA 1
ATOM 903 C C . ARG A 1 117 ? 11.022 -7.111 -31.341 1.00 94.19 117 ARG A C 1
ATOM 905 O O . ARG A 1 117 ? 11.594 -6.478 -32.224 1.00 94.19 117 ARG A O 1
ATOM 912 N N . PRO A 1 118 ? 9.835 -6.702 -30.836 1.00 93.62 118 PRO A N 1
ATOM 913 C CA . PRO A 1 118 ? 9.176 -5.477 -31.296 1.00 93.62 118 PRO A CA 1
ATOM 914 C C . PRO A 1 118 ? 10.050 -4.219 -31.197 1.00 93.62 118 PRO A C 1
ATOM 916 O O . PRO A 1 118 ? 9.983 -3.370 -32.077 1.00 93.62 118 PRO A O 1
ATOM 919 N N . ILE A 1 119 ? 10.908 -4.114 -30.179 1.00 94.00 119 ILE A N 1
ATOM 920 C CA . ILE A 1 119 ? 11.820 -2.972 -30.020 1.00 94.00 119 ILE A CA 1
ATOM 921 C C . ILE A 1 119 ? 12.925 -2.997 -31.071 1.00 94.00 119 ILE A C 1
ATOM 923 O O . ILE A 1 119 ? 13.295 -1.950 -31.586 1.00 94.00 119 ILE A O 1
ATOM 927 N N . LEU A 1 120 ? 13.414 -4.178 -31.453 1.00 94.50 120 LEU A N 1
ATOM 928 C CA . LEU A 1 120 ? 14.395 -4.303 -32.534 1.00 94.50 120 LEU A CA 1
ATOM 929 C C . LEU A 1 120 ? 13.798 -3.872 -33.883 1.00 94.50 120 LEU A C 1
ATOM 931 O O . LEU A 1 120 ? 14.450 -3.144 -34.636 1.00 94.50 120 LEU A O 1
ATOM 935 N N . TYR A 1 121 ? 12.542 -4.245 -34.160 1.00 93.69 121 TYR A N 1
ATOM 936 C CA . TYR A 1 121 ? 11.821 -3.789 -35.356 1.00 93.69 121 TYR A CA 1
ATOM 937 C C . TYR A 1 121 ? 11.619 -2.265 -35.373 1.00 93.69 121 TYR A C 1
ATOM 939 O O . TYR A 1 121 ? 11.799 -1.637 -36.413 1.00 93.69 121 TYR A O 1
ATOM 947 N N . HIS A 1 122 ? 11.327 -1.660 -34.219 1.00 92.38 122 HIS A N 1
ATOM 948 C CA . HIS A 1 122 ? 11.180 -0.208 -34.052 1.00 92.38 122 HIS A CA 1
ATOM 949 C C . HIS A 1 122 ? 12.449 0.469 -33.501 1.00 92.38 122 HIS A C 1
ATOM 951 O O . HIS A 1 122 ? 12.384 1.521 -32.869 1.00 92.38 122 HIS A O 1
ATOM 957 N N . SER A 1 123 ? 13.627 -0.109 -33.764 1.00 93.94 123 SER A N 1
ATOM 958 C CA . SER A 1 123 ? 14.901 0.291 -33.139 1.00 93.94 123 SER A CA 1
ATOM 959 C C . SER A 1 123 ? 15.256 1.762 -33.321 1.00 93.94 123 SER A C 1
ATOM 961 O O . SER A 1 123 ? 15.863 2.356 -32.434 1.00 93.94 123 SER A O 1
ATOM 963 N N . ARG A 1 124 ? 14.866 2.368 -34.449 1.00 94.81 124 ARG A N 1
ATOM 964 C CA . ARG A 1 124 ? 15.114 3.791 -34.723 1.00 94.81 124 ARG A CA 1
ATOM 965 C C . ARG A 1 124 ? 14.528 4.693 -33.639 1.00 94.81 124 ARG A C 1
ATOM 967 O O . ARG A 1 124 ? 15.222 5.587 -33.181 1.00 94.81 124 ARG A O 1
ATOM 974 N N . GLU A 1 125 ? 13.296 4.439 -33.214 1.00 93.75 125 GLU A N 1
ATOM 975 C CA . GLU A 1 125 ? 12.605 5.253 -32.208 1.00 93.75 125 GLU A CA 1
ATOM 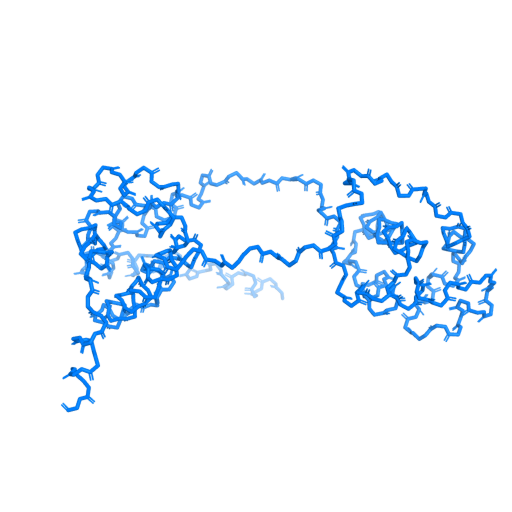976 C C . GLU A 1 125 ? 13.327 5.202 -30.855 1.00 93.75 125 GLU A C 1
ATOM 978 O O . GLU A 1 125 ? 13.660 6.235 -30.277 1.00 93.75 125 GLU A O 1
ATOM 983 N N . TRP A 1 126 ? 13.675 3.996 -30.409 1.00 94.75 126 TRP A N 1
ATOM 984 C CA . TRP A 1 126 ? 14.380 3.770 -29.147 1.00 94.75 126 TRP A CA 1
ATOM 985 C C . TRP A 1 126 ? 15.800 4.348 -29.161 1.00 94.75 126 TRP A C 1
ATOM 987 O O . TRP A 1 126 ? 16.227 4.971 -28.191 1.00 94.75 126 TRP A O 1
ATOM 997 N N . LEU A 1 127 ? 16.525 4.197 -30.274 1.00 96.25 127 LEU A N 1
ATOM 998 C CA . LEU A 1 127 ? 17.859 4.777 -30.441 1.00 96.25 127 LEU A CA 1
ATOM 999 C C . LEU A 1 127 ? 17.826 6.308 -30.478 1.00 96.25 127 LEU A C 1
ATOM 1001 O O . LEU A 1 127 ? 18.737 6.938 -29.948 1.00 96.25 127 LEU A O 1
ATOM 1005 N N . GLU A 1 128 ? 16.802 6.925 -31.072 1.00 95.56 128 GLU A N 1
ATOM 1006 C CA . GLU A 1 128 ? 16.677 8.387 -31.072 1.00 95.56 128 GLU A CA 1
ATOM 1007 C C . GLU A 1 128 ? 16.447 8.942 -29.660 1.00 95.56 128 GLU A C 1
ATOM 1009 O O . GLU A 1 128 ? 17.087 9.932 -29.299 1.00 95.56 128 GLU A O 1
ATOM 1014 N N . ILE A 1 129 ? 15.641 8.267 -28.830 1.00 93.75 129 ILE A N 1
ATOM 1015 C CA . ILE A 1 129 ? 15.451 8.635 -27.415 1.00 93.75 129 ILE A CA 1
ATOM 1016 C C . ILE A 1 129 ? 16.788 8.600 -26.658 1.00 93.75 129 ILE A C 1
ATOM 1018 O O . ILE A 1 129 ? 17.109 9.529 -25.919 1.00 93.75 129 ILE A O 1
ATOM 1022 N N . ILE A 1 130 ? 17.601 7.561 -26.878 1.00 94.62 130 ILE A N 1
ATOM 1023 C CA . ILE A 1 130 ? 18.916 7.401 -26.230 1.00 94.62 130 ILE A CA 1
ATOM 1024 C C . ILE A 1 130 ? 19.922 8.454 -26.724 1.00 94.62 130 ILE A C 1
ATOM 1026 O O . ILE A 1 130 ? 20.715 8.991 -25.947 1.00 94.62 130 ILE A O 1
ATOM 1030 N N . ARG A 1 131 ? 19.900 8.781 -28.022 1.00 93.50 131 ARG A N 1
ATOM 1031 C CA . ARG A 1 131 ? 20.806 9.771 -28.629 1.00 93.50 131 ARG A CA 1
ATOM 1032 C C . ARG A 1 131 ? 20.509 11.188 -28.156 1.00 93.50 131 ARG A C 1
ATOM 1034 O O . ARG A 1 131 ? 21.439 11.954 -27.879 1.00 93.50 131 ARG A O 1
ATOM 1041 N N . LYS A 1 132 ? 19.225 11.536 -28.094 1.00 90.50 132 LYS A N 1
ATOM 1042 C CA . LYS A 1 132 ? 18.727 12.883 -27.808 1.00 90.50 132 LYS A CA 1
ATOM 1043 C C . LYS A 1 132 ? 17.709 12.834 -26.666 1.00 90.50 132 LYS A C 1
ATOM 1045 O O . LYS A 1 132 ? 16.541 13.158 -26.890 1.00 90.50 132 LYS A O 1
ATOM 1050 N N . PRO A 1 133 ? 18.132 12.453 -25.446 1.00 84.88 133 PRO A N 1
ATOM 1051 C CA . PRO A 1 133 ? 17.236 12.522 -24.310 1.00 84.88 133 PRO A CA 1
ATOM 1052 C C . PRO A 1 133 ? 16.820 13.987 -24.105 1.00 84.88 133 PRO A C 1
ATOM 1054 O O . PRO A 1 133 ? 17.653 14.890 -24.278 1.00 84.88 133 PRO A O 1
ATOM 1057 N N . PRO A 1 134 ? 15.551 14.253 -23.757 1.00 78.88 134 PRO A N 1
ATOM 1058 C CA . PRO A 1 134 ? 15.141 15.584 -23.344 1.00 78.88 134 PRO A CA 1
ATOM 1059 C C . PRO A 1 134 ? 16.044 16.053 -22.200 1.00 78.88 134 PRO A C 1
ATOM 1061 O O . PRO A 1 134 ? 16.501 15.252 -21.380 1.00 78.88 134 PRO A O 1
ATOM 1064 N N . LYS A 1 135 ? 16.324 17.361 -22.140 1.00 71.81 135 LYS A N 1
ATOM 1065 C CA . LYS A 1 135 ? 16.999 17.916 -20.964 1.00 71.81 135 LYS A CA 1
ATOM 1066 C C . LYS A 1 135 ? 16.149 17.571 -19.750 1.00 71.81 135 LYS A C 1
ATOM 1068 O O . LYS A 1 135 ? 14.944 17.826 -19.771 1.00 71.81 135 LYS A O 1
ATOM 1073 N N . LEU A 1 136 ? 16.781 17.027 -18.710 1.00 63.84 136 LEU A N 1
ATOM 1074 C CA . LEU A 1 136 ? 16.148 16.946 -17.404 1.00 63.84 136 LEU A CA 1
ATOM 1075 C C . LEU A 1 136 ? 15.654 18.351 -17.076 1.00 63.84 136 LEU A C 1
ATOM 1077 O O . LEU A 1 136 ? 16.447 19.287 -16.962 1.00 63.84 136 LEU A O 1
ATOM 1081 N N . VAL A 1 137 ? 14.338 18.512 -16.973 1.00 55.44 137 VAL A N 1
ATOM 1082 C CA . VAL A 1 137 ? 13.781 19.670 -16.289 1.00 55.44 137 VAL A CA 1
ATOM 1083 C C . VAL A 1 137 ? 14.061 19.378 -14.826 1.00 55.44 137 VAL A C 1
ATOM 1085 O O . VAL A 1 137 ? 13.251 18.748 -14.151 1.00 55.44 137 VAL A O 1
ATOM 1088 N N . SER A 1 138 ? 15.262 19.727 -14.364 1.00 49.19 138 SER A N 1
ATOM 1089 C CA . SER A 1 138 ? 15.609 19.689 -12.951 1.00 49.19 138 SER A CA 1
ATOM 1090 C C . SER A 1 138 ? 14.656 20.650 -12.245 1.00 49.19 138 SER A C 1
ATOM 1092 O O . SER A 1 138 ? 14.894 21.854 -12.177 1.00 49.19 138 SER A O 1
ATOM 1094 N N . LYS A 1 139 ? 13.508 20.139 -11.795 1.00 47.66 139 LYS A N 1
ATOM 1095 C CA . LYS A 1 139 ? 12.603 20.888 -10.920 1.00 47.66 139 LYS A CA 1
ATOM 1096 C C . LYS A 1 139 ? 13.203 21.071 -9.531 1.00 47.66 139 LYS A C 1
ATOM 1098 O O . LYS A 1 139 ? 12.712 21.903 -8.778 1.00 47.66 139 LYS A O 1
ATOM 1103 N N . GLU A 1 140 ? 14.249 20.323 -9.205 1.00 47.09 140 GLU A N 1
ATOM 1104 C CA . GLU A 1 140 ? 14.938 20.425 -7.932 1.00 47.09 140 GLU A CA 1
ATOM 1105 C C . GLU A 1 140 ? 16.302 21.091 -8.137 1.00 47.09 140 GLU A C 1
ATOM 1107 O O . GLU A 1 140 ? 17.037 20.699 -9.050 1.00 47.09 140 GLU A O 1
ATOM 1112 N N . PRO A 1 141 ? 16.639 22.119 -7.335 1.00 42.91 141 PRO A N 1
ATOM 1113 C CA . PRO A 1 141 ? 18.003 22.625 -7.282 1.00 42.91 141 PRO A CA 1
ATOM 1114 C C . PRO A 1 141 ? 18.952 21.471 -6.940 1.00 42.91 141 PRO A C 1
ATOM 1116 O O . PRO A 1 141 ? 18.556 20.534 -6.247 1.00 42.91 141 PRO A O 1
ATOM 1119 N N . GLU A 1 142 ? 20.200 21.539 -7.409 1.00 48.88 142 GLU A N 1
ATOM 1120 C CA . GLU A 1 142 ? 21.289 20.670 -6.951 1.00 48.88 142 GLU A CA 1
ATOM 1121 C C . GLU A 1 142 ? 21.522 20.920 -5.453 1.00 48.88 142 GLU A C 1
ATOM 1123 O O . GLU A 1 142 ? 22.416 21.658 -5.045 1.00 48.88 142 GLU A O 1
ATOM 1128 N N . VAL A 1 143 ? 20.659 20.365 -4.603 1.00 50.22 143 VAL A N 1
ATOM 1129 C CA . VAL A 1 143 ? 20.899 20.325 -3.169 1.00 50.22 143 VAL A CA 1
ATOM 1130 C C . VAL A 1 143 ? 21.968 19.250 -2.990 1.00 50.22 143 VAL A C 1
ATOM 1132 O O . VAL A 1 143 ? 21.729 18.109 -3.402 1.00 50.22 143 VAL A O 1
ATOM 1135 N N . PRO A 1 144 ? 23.151 19.566 -2.428 1.00 53.38 144 PRO A N 1
ATOM 1136 C CA . PRO A 1 144 ? 24.101 18.526 -2.061 1.00 53.38 144 PRO A CA 1
ATOM 1137 C C . PRO A 1 144 ? 23.345 17.492 -1.231 1.00 53.38 144 PRO A C 1
ATOM 1139 O O . PRO A 1 144 ? 22.554 17.877 -0.368 1.00 53.38 144 PRO A O 1
ATOM 1142 N N . PHE A 1 145 ? 23.534 16.205 -1.540 1.00 50.72 145 PHE A N 1
ATOM 1143 C CA . PHE A 1 145 ? 22.895 15.098 -0.835 1.00 50.72 145 PHE A CA 1
ATOM 1144 C C . PHE A 1 145 ? 23.210 15.219 0.658 1.00 50.72 145 PHE A C 1
ATOM 1146 O O . PHE A 1 145 ? 24.247 14.769 1.138 1.00 50.72 145 PHE A O 1
ATOM 1153 N N . SER A 1 146 ? 22.331 15.896 1.387 1.00 49.91 146 SER A N 1
ATOM 1154 C CA . SER A 1 146 ? 22.342 15.905 2.832 1.00 49.91 146 SER A CA 1
ATOM 1155 C C . SER A 1 146 ? 21.531 14.682 3.227 1.00 49.91 146 SER A C 1
ATOM 1157 O O . SER A 1 146 ? 20.384 14.562 2.773 1.00 49.91 146 SER A O 1
ATOM 1159 N N . PRO A 1 147 ? 22.096 13.736 3.997 1.00 55.62 147 PRO A N 1
ATOM 1160 C CA . PRO A 1 147 ? 21.303 12.632 4.504 1.00 55.62 147 PRO A CA 1
ATOM 1161 C C . PRO A 1 147 ? 20.070 13.220 5.204 1.00 55.62 147 PRO A C 1
ATOM 1163 O O . PRO A 1 147 ? 20.196 14.241 5.892 1.00 55.62 147 PRO A O 1
ATOM 1166 N N . PRO A 1 148 ? 18.875 12.635 5.001 1.00 58.09 148 PRO A N 1
ATOM 1167 C CA . PRO A 1 148 ? 17.674 13.138 5.647 1.00 58.09 148 PRO A CA 1
ATOM 1168 C C . PRO A 1 148 ? 17.943 13.262 7.152 1.00 58.09 148 PRO A C 1
ATOM 1170 O O . PRO A 1 148 ? 18.606 12.385 7.719 1.00 58.09 148 PRO A O 1
ATOM 1173 N N . PRO A 1 149 ? 17.486 14.350 7.798 1.00 62.19 149 PRO A N 1
ATOM 1174 C CA . PRO A 1 149 ? 17.725 14.544 9.219 1.00 62.19 149 PRO A CA 1
ATOM 1175 C C . PRO A 1 149 ? 17.237 13.308 9.987 1.00 62.19 149 PRO A C 1
ATOM 1177 O O . PRO A 1 149 ? 16.225 12.708 9.599 1.00 62.19 149 PRO A O 1
ATOM 1180 N N . PRO A 1 150 ? 17.942 12.897 11.057 1.00 63.88 150 PRO A N 1
ATOM 1181 C CA . PRO A 1 150 ? 17.526 11.744 11.837 1.00 63.88 150 PRO A CA 1
ATOM 1182 C C . PRO A 1 150 ? 16.083 11.949 12.323 1.00 63.88 150 PRO A C 1
ATOM 1184 O O . PRO A 1 150 ? 15.709 13.068 12.692 1.00 63.88 150 PRO A O 1
ATOM 1187 N N . PRO A 1 151 ? 15.247 10.895 12.310 1.00 71.56 151 PRO A N 1
ATOM 1188 C CA . PRO A 1 151 ? 13.860 11.011 12.734 1.00 71.56 151 PRO A CA 1
ATOM 1189 C C . PRO A 1 151 ? 13.794 11.527 14.174 1.00 71.56 151 PRO A C 1
ATOM 1191 O O . PRO A 1 151 ? 14.570 11.096 15.026 1.00 71.56 151 PRO A O 1
ATOM 1194 N N . ASN A 1 152 ? 12.858 12.442 14.449 1.00 85.75 152 ASN A N 1
ATOM 1195 C CA . ASN A 1 152 ? 12.663 13.013 15.782 1.00 85.75 152 ASN A CA 1
ATOM 1196 C C . ASN A 1 152 ? 12.531 11.877 16.829 1.00 85.75 152 ASN A C 1
ATOM 1198 O O . ASN A 1 152 ? 11.580 11.089 16.734 1.00 85.75 152 ASN A O 1
ATOM 1202 N N . PRO A 1 153 ? 13.434 11.783 17.829 1.00 87.00 153 PRO A N 1
ATOM 1203 C CA . PRO A 1 153 ? 13.440 10.688 18.802 1.00 87.00 153 PRO A CA 1
ATOM 1204 C C . PRO A 1 153 ? 12.117 10.517 19.558 1.00 87.00 153 PRO A C 1
ATOM 1206 O O . PRO A 1 153 ? 11.720 9.391 19.869 1.00 87.00 153 PRO A O 1
ATOM 1209 N N . ALA A 1 154 ? 11.390 11.613 19.799 1.00 88.56 154 ALA A N 1
ATOM 1210 C CA . ALA A 1 154 ? 10.080 11.574 20.444 1.00 88.56 154 ALA A CA 1
ATOM 1211 C C . ALA A 1 154 ? 9.020 10.916 19.543 1.00 88.56 154 ALA A C 1
ATOM 1213 O O . ALA A 1 154 ? 8.222 10.104 20.012 1.00 88.56 154 ALA A O 1
ATOM 1214 N N . VAL A 1 155 ? 9.044 11.201 18.235 1.00 91.44 155 VAL A N 1
ATOM 1215 C CA . VAL A 1 155 ? 8.148 10.573 17.247 1.00 91.44 155 VAL A CA 1
ATOM 1216 C C . VAL A 1 155 ? 8.471 9.085 17.113 1.00 91.44 155 VAL A C 1
ATOM 1218 O O . VAL A 1 155 ? 7.564 8.258 17.162 1.00 91.44 155 VAL A O 1
ATOM 1221 N N . ALA A 1 156 ? 9.755 8.726 17.012 1.00 90.94 156 ALA A N 1
ATOM 1222 C CA . ALA A 1 156 ? 10.188 7.329 16.937 1.00 90.94 156 ALA A CA 1
ATOM 1223 C C . ALA A 1 156 ? 9.738 6.525 18.169 1.00 90.94 156 ALA A C 1
ATOM 1225 O O . ALA A 1 156 ? 9.205 5.421 18.041 1.00 90.94 156 ALA A O 1
ATOM 1226 N N . THR A 1 157 ? 9.877 7.117 19.357 1.00 92.50 157 THR A N 1
ATOM 1227 C CA . THR A 1 157 ? 9.397 6.534 20.614 1.00 92.50 157 THR A CA 1
ATOM 1228 C C . THR A 1 157 ? 7.883 6.305 20.588 1.00 92.50 157 THR A C 1
ATOM 1230 O O . THR A 1 157 ? 7.435 5.190 20.856 1.00 92.50 157 THR A O 1
ATOM 1233 N N . ARG A 1 158 ? 7.085 7.305 20.188 1.00 94.62 158 ARG A N 1
ATOM 1234 C CA . ARG A 1 158 ? 5.622 7.161 20.062 1.00 94.62 158 ARG A CA 1
ATOM 1235 C C . ARG A 1 158 ? 5.219 6.089 19.047 1.00 94.62 158 ARG A C 1
ATOM 1237 O O . ARG A 1 158 ? 4.325 5.299 19.334 1.00 94.62 158 ARG A O 1
ATOM 1244 N N . ILE A 1 159 ? 5.905 5.985 17.905 1.00 94.81 159 ILE A N 1
ATOM 1245 C CA . ILE A 1 159 ? 5.662 4.913 16.921 1.00 94.81 159 ILE A CA 1
ATOM 1246 C C . ILE A 1 159 ? 5.881 3.534 17.549 1.00 94.81 159 ILE A C 1
ATOM 1248 O O . ILE A 1 159 ? 5.074 2.631 17.331 1.00 94.81 159 ILE A O 1
ATOM 1252 N N . ASN A 1 160 ? 6.956 3.353 18.319 1.00 94.31 160 ASN A N 1
ATOM 1253 C CA . ASN A 1 160 ? 7.242 2.073 18.964 1.00 94.31 160 ASN A CA 1
ATOM 1254 C C . ASN A 1 160 ? 6.179 1.713 20.006 1.00 94.31 160 ASN A C 1
ATOM 1256 O O . ASN A 1 160 ? 5.699 0.580 20.005 1.00 94.31 160 ASN A O 1
ATOM 1260 N N . ARG A 1 161 ? 5.737 2.681 20.818 1.00 94.75 161 ARG A N 1
ATOM 1261 C CA . ARG A 1 161 ? 4.646 2.471 21.783 1.00 94.75 161 ARG A CA 1
ATOM 1262 C C . ARG A 1 161 ? 3.332 2.103 21.094 1.00 94.75 161 ARG A C 1
ATOM 1264 O O . ARG A 1 161 ? 2.692 1.129 21.475 1.00 94.75 161 ARG A O 1
ATOM 1271 N N . LEU A 1 162 ? 2.975 2.801 20.013 1.00 96.69 162 LEU A N 1
ATOM 1272 C CA . LEU A 1 162 ? 1.797 2.464 19.208 1.00 96.69 162 LEU A CA 1
ATOM 1273 C C . LEU A 1 162 ? 1.896 1.060 18.595 1.00 96.69 162 LEU A C 1
ATOM 1275 O O . LEU A 1 162 ? 0.895 0.352 18.530 1.00 96.69 162 LEU A O 1
ATOM 1279 N N . ARG A 1 163 ? 3.081 0.635 18.132 1.00 96.94 163 ARG A N 1
ATOM 1280 C CA . ARG A 1 163 ? 3.287 -0.719 17.584 1.00 96.94 163 ARG A CA 1
ATOM 1281 C C . ARG A 1 163 ? 3.073 -1.796 18.638 1.00 96.94 163 ARG A C 1
ATOM 1283 O O . ARG A 1 163 ? 2.427 -2.793 18.325 1.00 96.94 163 ARG A O 1
ATOM 1290 N N . LEU A 1 164 ? 3.602 -1.580 19.838 1.00 96.31 164 LEU A N 1
ATOM 1291 C CA . LEU A 1 164 ? 3.427 -2.476 20.973 1.00 96.31 164 LEU A CA 1
ATOM 1292 C C . LEU A 1 164 ? 1.950 -2.579 21.363 1.00 96.31 164 LEU A C 1
ATOM 1294 O O . LEU A 1 164 ? 1.379 -3.663 21.273 1.00 96.31 164 LEU A O 1
ATOM 1298 N N . TRP A 1 165 ? 1.313 -1.441 21.668 1.00 97.00 165 TRP A N 1
ATOM 1299 C CA . TRP A 1 165 ? -0.115 -1.370 21.992 1.00 97.00 165 TRP A CA 1
ATOM 1300 C C . TRP A 1 165 ? -0.971 -2.066 20.927 1.00 97.00 165 TRP A C 1
ATOM 1302 O O . TRP A 1 165 ? -1.861 -2.859 21.243 1.00 97.00 165 TRP A O 1
ATOM 1312 N N . ARG A 1 166 ? -0.670 -1.815 19.645 1.00 97.44 166 ARG A N 1
ATOM 1313 C CA . ARG A 1 166 ? -1.368 -2.427 18.510 1.00 97.44 166 ARG A CA 1
ATOM 1314 C C . ARG A 1 166 ? -1.195 -3.942 18.490 1.00 97.44 166 ARG A C 1
ATOM 1316 O O . ARG A 1 166 ? -2.149 -4.629 18.147 1.00 97.44 166 ARG A O 1
ATOM 1323 N N . SER A 1 167 ? -0.003 -4.454 18.790 1.00 97.00 167 SER A N 1
ATOM 1324 C CA . SER A 1 167 ? 0.270 -5.894 18.818 1.00 97.00 167 SER A CA 1
ATOM 1325 C C . SER A 1 167 ? -0.538 -6.580 19.916 1.00 97.00 167 SER A C 1
ATOM 1327 O O . SER A 1 167 ? -1.324 -7.476 19.623 1.00 97.00 167 SER A O 1
ATOM 1329 N N . GLU A 1 168 ? -0.421 -6.091 21.151 1.00 96.81 168 GLU A N 1
ATOM 1330 C CA . GLU A 1 168 ? -1.096 -6.659 22.322 1.00 96.81 168 GLU A CA 1
ATOM 1331 C C . GLU A 1 168 ? -2.623 -6.592 22.199 1.00 96.81 168 GLU A C 1
ATOM 1333 O O . GLU A 1 168 ? -3.337 -7.548 22.496 1.00 96.81 168 GLU A O 1
ATOM 1338 N N . THR A 1 169 ? -3.148 -5.456 21.738 1.00 97.06 169 THR A N 1
ATOM 1339 C CA . THR A 1 169 ? -4.596 -5.258 21.593 1.00 97.06 169 THR A CA 1
ATOM 1340 C C . THR A 1 169 ? -5.157 -6.103 20.450 1.00 97.06 169 THR A C 1
ATOM 1342 O O . THR A 1 169 ? -6.244 -6.668 20.574 1.00 97.06 169 THR A O 1
ATOM 1345 N N . ALA A 1 170 ? -4.425 -6.238 19.340 1.00 96.56 170 ALA A N 1
ATOM 1346 C CA . ALA A 1 170 ? -4.852 -7.075 18.225 1.00 96.56 170 ALA A CA 1
ATOM 1347 C C . ALA A 1 170 ? -4.885 -8.561 18.612 1.00 96.56 170 ALA A C 1
ATOM 1349 O O . ALA A 1 170 ? -5.845 -9.246 18.263 1.00 96.56 170 ALA A O 1
ATOM 1350 N N . GLU A 1 171 ? -3.901 -9.032 19.379 1.00 96.81 171 GLU A N 1
ATOM 1351 C CA . GLU A 1 171 ? -3.870 -10.394 19.917 1.00 96.81 171 GLU A CA 1
ATOM 1352 C C . GLU A 1 171 ? -5.070 -10.668 20.834 1.00 96.81 171 GLU A C 1
ATOM 1354 O O . GLU A 1 171 ? -5.829 -11.603 20.579 1.00 96.81 171 GLU A O 1
ATOM 1359 N N . LYS A 1 172 ? -5.329 -9.786 21.812 1.00 95.94 172 LYS A N 1
ATOM 1360 C CA . LYS A 1 172 ? -6.491 -9.882 22.721 1.00 95.94 172 LYS A CA 1
ATOM 1361 C C . LYS A 1 172 ? -7.827 -9.951 21.977 1.00 95.94 172 LYS A C 1
ATOM 1363 O O . LYS A 1 172 ? -8.760 -10.609 22.427 1.00 95.94 172 LYS A O 1
ATOM 1368 N N . LEU A 1 173 ? -7.935 -9.264 20.839 1.00 94.25 173 LEU A N 1
ATOM 1369 C CA . LEU A 1 173 ? -9.155 -9.209 20.032 1.00 94.25 173 LEU A CA 1
ATOM 1370 C C . LEU A 1 173 ? -9.237 -10.297 18.950 1.00 94.25 173 LEU A C 1
ATOM 1372 O O . LEU A 1 173 ? -10.267 -10.373 18.266 1.00 94.25 173 LEU A O 1
ATOM 1376 N N . GLY A 1 174 ? -8.185 -11.100 18.756 1.00 94.94 174 GLY A N 1
ATOM 1377 C CA . GLY A 1 174 ? -8.086 -12.057 17.652 1.00 94.94 174 GLY A CA 1
ATOM 1378 C C . GLY A 1 174 ? -8.108 -11.383 16.274 1.00 94.94 174 GLY A C 1
ATOM 1379 O O . GLY A 1 174 ? -8.740 -11.881 15.343 1.00 94.94 174 GLY A O 1
ATOM 1380 N N . LEU A 1 175 ? -7.488 -10.207 16.144 1.00 94.81 175 LEU A N 1
ATOM 1381 C CA . LEU A 1 175 ? -7.465 -9.392 14.928 1.00 94.81 175 LEU A CA 1
ATOM 1382 C C . LEU A 1 175 ? -6.061 -9.293 14.335 1.00 94.81 175 LEU A C 1
ATOM 1384 O O . LEU A 1 175 ? -5.051 -9.387 15.023 1.00 94.81 175 LEU A O 1
ATOM 1388 N N . LYS A 1 176 ? -5.987 -9.006 13.033 1.00 95.38 176 LYS A N 1
ATOM 1389 C CA . LYS A 1 176 ? -4.731 -8.561 12.421 1.00 95.38 176 LYS A CA 1
ATOM 1390 C C . LYS A 1 176 ? -4.435 -7.128 12.858 1.00 95.38 176 LYS A C 1
ATOM 1392 O O . LYS A 1 176 ? -5.312 -6.267 12.796 1.00 95.38 176 LYS A O 1
ATOM 1397 N N . THR A 1 177 ? -3.178 -6.847 13.192 1.00 95.12 177 THR A N 1
ATOM 1398 C CA . THR A 1 177 ? -2.710 -5.513 13.611 1.00 95.12 177 THR A CA 1
ATOM 1399 C C . THR A 1 177 ? -3.108 -4.404 12.634 1.00 95.12 177 THR A C 1
ATOM 1401 O O . THR A 1 177 ? -3.556 -3.343 13.058 1.00 95.12 177 THR A O 1
ATOM 1404 N N . GLY A 1 178 ? -3.017 -4.663 11.326 1.00 93.31 178 GLY A N 1
ATOM 1405 C CA . GLY A 1 178 ? -3.411 -3.709 10.285 1.00 93.31 178 GLY A CA 1
ATOM 1406 C C . GLY A 1 178 ? -4.913 -3.400 10.216 1.00 93.31 178 GLY A C 1
ATOM 1407 O O . GLY A 1 178 ? -5.261 -2.323 9.745 1.00 93.31 178 GLY A O 1
ATOM 1408 N N . LEU A 1 179 ? -5.787 -4.296 10.697 1.00 94.19 179 LEU A N 1
ATOM 1409 C CA . LEU A 1 179 ? -7.232 -4.039 10.794 1.00 94.19 179 LEU A CA 1
ATOM 1410 C C . LEU A 1 179 ? -7.551 -3.159 12.007 1.00 94.19 179 LEU A C 1
ATOM 1412 O O . LEU A 1 179 ? -8.357 -2.234 11.901 1.00 94.19 179 LEU A O 1
ATOM 1416 N N . LEU A 1 180 ? -6.875 -3.414 13.134 1.00 96.25 180 LEU A N 1
ATOM 1417 C CA . LEU A 1 180 ? -7.019 -2.612 14.347 1.00 96.25 180 LEU A CA 1
ATOM 1418 C C . LEU A 1 180 ? -6.515 -1.181 14.128 1.00 96.25 180 LEU A C 1
ATOM 1420 O O . LEU A 1 180 ? -7.265 -0.234 14.333 1.00 96.25 180 LEU A O 1
ATOM 1424 N N . LEU A 1 181 ? -5.269 -1.021 13.671 1.00 96.62 181 LEU A N 1
ATOM 1425 C CA . LEU A 1 181 ? -4.686 0.282 13.356 1.00 96.62 181 LEU A CA 1
ATOM 1426 C C . LEU A 1 181 ? -3.760 0.173 12.126 1.00 96.62 181 LEU A C 1
ATOM 1428 O O . LEU A 1 181 ? -2.635 -0.343 12.234 1.00 96.62 181 LEU A O 1
ATOM 1432 N N . PRO A 1 182 ? -4.209 0.659 10.952 1.00 95.44 182 PRO A N 1
ATOM 1433 C CA . PRO A 1 182 ? -3.426 0.650 9.723 1.00 95.44 182 PRO A CA 1
ATOM 1434 C C . PRO A 1 182 ? -2.028 1.247 9.898 1.00 95.44 182 PRO A C 1
ATOM 1436 O O . PRO A 1 182 ? -1.854 2.282 10.537 1.00 95.44 182 PRO A O 1
ATOM 1439 N N . GLN A 1 183 ? -1.023 0.640 9.259 1.00 94.88 183 GLN A N 1
ATOM 1440 C CA . GLN A 1 183 ? 0.369 1.110 9.320 1.00 94.88 183 GLN A CA 1
ATOM 1441 C C . GLN A 1 183 ? 0.510 2.588 8.924 1.00 94.88 183 GLN A C 1
ATOM 1443 O O . GLN A 1 183 ? 1.285 3.314 9.543 1.00 94.88 183 GLN A O 1
ATOM 1448 N N . ARG A 1 184 ? -0.277 3.031 7.933 1.00 94.38 184 ARG A N 1
ATOM 1449 C CA . ARG A 1 184 ? -0.309 4.420 7.452 1.00 94.38 184 ARG A CA 1
ATOM 1450 C C . ARG A 1 184 ? -0.686 5.440 8.532 1.00 94.38 184 ARG A C 1
ATOM 1452 O O . ARG A 1 184 ? -0.305 6.590 8.397 1.00 94.38 184 ARG A O 1
ATOM 1459 N N . LEU A 1 185 ? -1.397 5.030 9.589 1.00 96.25 185 LEU A N 1
ATOM 1460 C CA . LEU A 1 185 ? -1.833 5.917 10.673 1.00 96.25 185 LEU A CA 1
ATOM 1461 C C . LEU A 1 185 ? -0.807 6.047 11.806 1.00 96.25 185 LEU A C 1
ATOM 1463 O O . LEU A 1 185 ? -0.878 7.005 12.567 1.00 96.25 185 LEU A O 1
ATOM 1467 N N . LEU A 1 186 ? 0.183 5.149 11.908 1.00 95.62 186 LEU A N 1
ATOM 1468 C CA . LEU A 1 186 ? 1.164 5.203 13.000 1.00 95.62 186 LEU A CA 1
ATOM 1469 C C . LEU A 1 186 ? 1.972 6.504 12.996 1.00 95.62 186 LEU A C 1
ATOM 1471 O O . LEU A 1 186 ? 2.154 7.115 14.044 1.00 95.62 186 LEU A O 1
ATOM 1475 N N . ASN A 1 187 ? 2.461 6.921 11.824 1.00 94.25 187 ASN A N 1
ATOM 1476 C CA . ASN A 1 187 ? 3.274 8.128 11.714 1.00 94.25 187 ASN A CA 1
ATOM 1477 C C . ASN A 1 187 ? 2.446 9.414 11.908 1.00 94.25 187 ASN A C 1
ATOM 1479 O O . ASN A 1 187 ? 2.864 10.219 12.729 1.00 94.25 187 ASN A O 1
ATOM 1483 N N . PRO A 1 188 ? 1.274 9.608 11.265 1.00 94.69 188 PRO A N 1
ATOM 1484 C CA . PRO A 1 188 ? 0.406 10.756 11.542 1.00 94.69 188 PRO A CA 1
ATOM 1485 C C . PRO A 1 188 ? 0.053 10.914 13.026 1.00 94.69 188 PRO A C 1
ATOM 1487 O O . PRO A 1 188 ? 0.234 11.998 13.576 1.00 94.69 188 PRO A O 1
ATOM 1490 N N . ILE A 1 189 ? -0.347 9.826 13.699 1.00 95.94 189 ILE A N 1
ATOM 1491 C CA . ILE A 1 189 ? -0.653 9.846 15.139 1.00 95.94 189 ILE A CA 1
ATOM 1492 C C . ILE A 1 189 ? 0.593 10.198 15.953 1.00 95.94 189 ILE A C 1
ATOM 1494 O O . ILE A 1 189 ? 0.535 11.045 16.837 1.00 95.94 189 ILE A O 1
ATOM 1498 N N . ALA A 1 190 ? 1.742 9.592 15.651 1.00 94.50 190 ALA A N 1
ATOM 1499 C CA . ALA A 1 190 ? 2.973 9.873 16.380 1.00 94.50 190 ALA A CA 1
ATOM 1500 C C . ALA A 1 190 ? 3.531 11.281 16.118 1.00 94.50 190 ALA A C 1
ATOM 1502 O O . ALA A 1 190 ? 4.178 11.842 16.998 1.00 94.50 190 ALA A O 1
ATOM 1503 N N . VAL A 1 191 ? 3.328 11.860 14.936 1.00 92.56 191 VAL A N 1
ATOM 1504 C CA . VAL A 1 191 ? 3.762 13.230 14.628 1.00 92.56 191 VAL A CA 1
ATOM 1505 C C . VAL A 1 191 ? 2.870 14.237 15.342 1.00 92.56 191 VAL A C 1
ATOM 1507 O O . VAL A 1 191 ? 3.409 15.108 16.019 1.00 92.56 191 VAL A O 1
ATOM 1510 N N . MET A 1 192 ? 1.545 14.081 15.248 1.00 93.31 192 MET A N 1
ATOM 1511 C CA . MET A 1 192 ? 0.590 14.954 15.934 1.00 93.31 192 MET A CA 1
ATOM 1512 C C . MET A 1 192 ? 0.713 14.836 17.458 1.00 93.31 192 MET A C 1
ATOM 1514 O O . MET A 1 192 ? 0.700 15.847 18.146 1.00 93.31 192 MET A O 1
ATOM 1518 N N . GLY A 1 193 ? 0.887 13.613 17.973 1.00 93.56 193 GLY A N 1
ATOM 1519 C CA . GLY A 1 193 ? 0.970 13.338 19.407 1.00 93.56 193 GLY A CA 1
ATOM 1520 C C . GLY A 1 193 ? -0.275 13.794 20.175 1.00 93.56 193 GLY A C 1
ATOM 1521 O O . GLY A 1 193 ? -0.105 14.561 21.119 1.00 93.56 193 GLY A O 1
ATOM 1522 N N . PRO A 1 194 ? -1.493 13.366 19.774 1.00 95.25 194 PRO A N 1
ATOM 1523 C CA . PRO A 1 194 ? -2.727 13.819 20.404 1.00 95.25 194 PRO A CA 1
ATOM 1524 C C . PRO A 1 194 ? -2.749 13.472 21.895 1.00 95.25 194 PRO A C 1
ATOM 1526 O O . PRO A 1 194 ? -2.311 12.392 22.299 1.00 95.25 194 PRO A O 1
ATOM 1529 N N . SER A 1 195 ? -3.289 14.395 22.681 1.00 93.94 195 SER A N 1
ATOM 1530 C CA . SER A 1 195 ? -3.521 14.300 24.126 1.00 93.94 195 SER A CA 1
ATOM 1531 C C . SER A 1 195 ? -5.010 14.195 24.473 1.00 93.94 195 SER A C 1
ATOM 1533 O O . SER A 1 195 ? -5.371 13.805 25.581 1.00 93.94 195 SER A O 1
ATOM 1535 N N . THR A 1 196 ? -5.887 14.494 23.511 1.00 95.50 196 THR A N 1
ATOM 1536 C CA . THR A 1 196 ? -7.345 14.434 23.666 1.00 95.50 196 THR A CA 1
ATOM 1537 C C . THR A 1 196 ? -7.995 13.547 22.604 1.00 95.50 196 THR A C 1
ATOM 1539 O O . THR A 1 196 ? -7.410 13.236 21.560 1.00 95.50 196 THR A O 1
ATOM 1542 N N . ILE A 1 197 ? -9.228 13.108 22.874 1.00 96.62 197 ILE A N 1
ATOM 1543 C CA . ILE A 1 197 ? -10.015 12.298 21.933 1.00 96.62 197 ILE A CA 1
ATOM 1544 C C . ILE A 1 197 ? -10.361 13.120 20.690 1.00 96.62 197 ILE A C 1
ATOM 1546 O O . ILE A 1 197 ? -10.360 12.590 19.582 1.00 96.62 197 ILE A O 1
ATOM 1550 N N . GLU A 1 198 ? -10.602 14.415 20.870 1.00 96.06 198 GLU A N 1
ATOM 1551 C CA . GLU A 1 198 ? -10.893 15.373 19.812 1.00 96.06 198 GLU A CA 1
ATOM 1552 C C . GLU A 1 198 ? -9.691 15.545 18.875 1.00 96.06 198 GLU A C 1
ATOM 1554 O O . GLU A 1 198 ? -9.845 15.492 17.656 1.00 96.06 198 GLU A O 1
ATOM 1559 N N . GLU A 1 199 ? -8.479 15.682 19.421 1.00 95.50 199 GLU A N 1
ATOM 1560 C CA . GLU A 1 199 ? -7.247 15.731 18.623 1.00 95.50 199 GLU A CA 1
ATOM 1561 C C . GLU A 1 199 ? -7.029 14.429 17.851 1.00 95.50 199 GLU A C 1
ATOM 1563 O O . GLU A 1 199 ? -6.725 14.461 16.658 1.00 95.50 199 GLU A O 1
ATOM 1568 N N . LEU A 1 200 ? -7.240 13.279 18.501 1.00 96.69 200 LEU A N 1
ATOM 1569 C CA . LEU A 1 200 ? -7.136 11.979 17.846 1.00 96.69 200 LEU A CA 1
ATOM 1570 C C . LEU A 1 200 ? -8.154 11.840 16.704 1.00 96.69 200 LEU A C 1
ATOM 1572 O O . LEU A 1 200 ? -7.794 11.338 15.643 1.00 96.69 200 LEU A O 1
ATOM 1576 N N . ALA A 1 201 ? -9.396 12.290 16.901 1.00 96.19 201 ALA A N 1
ATOM 1577 C CA . ALA A 1 201 ? -10.466 12.227 15.905 1.00 96.19 201 ALA A CA 1
ATOM 1578 C C . ALA A 1 201 ? -10.208 13.109 14.673 1.00 96.19 201 ALA A C 1
ATOM 1580 O O . ALA A 1 201 ? -10.681 12.789 13.585 1.00 96.19 201 ALA A O 1
ATOM 1581 N N . ASN A 1 202 ? -9.427 14.182 14.821 1.00 95.44 202 ASN A N 1
ATOM 1582 C CA . ASN A 1 202 ? -9.063 15.080 13.723 1.00 95.44 202 ASN A CA 1
ATOM 1583 C C . ASN A 1 202 ? -7.964 14.518 12.801 1.00 95.44 202 ASN A C 1
ATOM 1585 O O . ASN A 1 202 ? -7.605 15.156 11.809 1.00 95.44 202 ASN A O 1
ATOM 1589 N N . ILE A 1 203 ? -7.411 13.338 13.097 1.00 94.75 203 ILE A N 1
ATOM 1590 C CA . ILE A 1 203 ? -6.399 12.706 12.247 1.00 94.75 203 ILE A CA 1
ATOM 1591 C C . ILE A 1 203 ? -7.046 12.143 10.985 1.00 94.75 203 ILE A C 1
ATOM 1593 O O . ILE A 1 203 ? -7.896 11.257 11.034 1.00 94.75 203 ILE A O 1
ATOM 1597 N N . GLU A 1 204 ? -6.576 12.601 9.827 1.00 91.94 204 GLU A N 1
ATOM 1598 C CA . GLU A 1 204 ? -7.112 12.177 8.538 1.00 91.94 204 GLU A CA 1
ATOM 1599 C C . GLU A 1 204 ? -7.107 10.646 8.368 1.00 91.94 204 GLU A C 1
ATOM 1601 O O . GLU A 1 204 ? -6.089 9.953 8.489 1.00 91.94 204 GLU A O 1
ATOM 1606 N N . GLY A 1 205 ? -8.284 10.105 8.053 1.00 90.50 205 GLY A N 1
ATOM 1607 C CA . GLY A 1 205 ? -8.474 8.690 7.760 1.00 90.50 205 GLY A CA 1
ATOM 1608 C C . GLY A 1 205 ? -8.424 7.764 8.977 1.00 90.50 205 GLY A C 1
ATOM 1609 O O . GLY A 1 205 ? -8.313 6.547 8.769 1.00 90.50 205 GLY A O 1
ATOM 1610 N N . ILE A 1 206 ? -8.485 8.298 10.205 1.00 94.94 206 ILE A N 1
ATOM 1611 C CA . ILE A 1 206 ? -8.906 7.530 11.380 1.00 94.94 206 ILE A CA 1
ATOM 1612 C C . ILE A 1 206 ? -10.433 7.412 11.373 1.00 94.94 206 ILE A C 1
ATOM 1614 O O . ILE A 1 206 ? -11.145 8.379 11.130 1.00 94.94 206 ILE A O 1
ATOM 1618 N N . MET A 1 207 ? -10.939 6.204 11.601 1.00 95.31 207 MET A N 1
ATOM 1619 C CA . MET A 1 207 ? -12.383 5.957 11.621 1.00 95.31 207 MET A CA 1
ATOM 1620 C C . MET A 1 207 ? -12.941 6.193 13.023 1.00 95.31 207 MET A C 1
ATOM 1622 O O . MET A 1 207 ? -12.259 5.904 14.014 1.00 95.31 207 MET A O 1
ATOM 1626 N N . ASN A 1 208 ? -14.187 6.650 13.115 1.00 95.94 208 ASN A N 1
ATOM 1627 C CA . ASN A 1 208 ? -14.849 6.969 14.378 1.00 95.94 208 ASN A CA 1
ATOM 1628 C C . ASN A 1 208 ? -14.925 5.753 15.294 1.00 95.94 208 ASN A C 1
ATOM 1630 O O . ASN A 1 208 ? -14.688 5.878 16.495 1.00 95.94 208 ASN A O 1
ATOM 1634 N N . TRP A 1 209 ? -15.172 4.560 14.746 1.00 96.31 209 TRP A N 1
ATOM 1635 C CA . TRP A 1 209 ? -15.203 3.337 15.538 1.00 96.31 209 TRP A CA 1
ATOM 1636 C C . TRP A 1 209 ? -13.877 3.099 16.276 1.00 96.31 209 TRP A C 1
ATOM 1638 O O . TRP A 1 209 ? -13.894 2.651 17.422 1.00 96.31 209 TRP A O 1
ATOM 1648 N N . ARG A 1 210 ? -12.722 3.448 15.686 1.00 96.94 210 ARG A N 1
ATOM 1649 C CA . ARG A 1 210 ? -11.423 3.320 16.372 1.00 96.94 210 ARG A CA 1
ATOM 1650 C C . ARG A 1 210 ? -11.311 4.303 17.524 1.00 96.94 210 ARG A C 1
ATOM 1652 O O . ARG A 1 210 ? -10.865 3.921 18.600 1.00 96.94 210 ARG A O 1
ATOM 1659 N N . VAL A 1 211 ? -11.730 5.545 17.305 1.00 96.94 211 VAL A N 1
ATOM 1660 C CA . VAL A 1 211 ? -11.701 6.592 18.330 1.00 96.94 211 VAL A CA 1
ATOM 1661 C C . VAL A 1 211 ? -12.606 6.210 19.503 1.00 96.94 211 VAL A C 1
ATOM 1663 O O . VAL A 1 211 ? -12.165 6.221 20.647 1.00 96.94 211 VAL A O 1
ATOM 1666 N N . GLN A 1 212 ? -13.834 5.773 19.223 1.00 96.25 212 GLN A N 1
ATOM 1667 C CA . GLN A 1 212 ? -14.815 5.389 20.240 1.00 96.25 212 GLN A CA 1
ATOM 1668 C C . GLN A 1 212 ? -14.387 4.166 21.060 1.00 96.25 212 GLN A C 1
ATOM 1670 O O . GLN A 1 212 ? -14.591 4.140 22.269 1.00 96.25 212 GLN A O 1
ATOM 1675 N N . ASN A 1 213 ? -13.803 3.148 20.418 1.00 96.31 213 ASN A N 1
ATOM 1676 C CA . ASN A 1 213 ? -13.472 1.886 21.091 1.00 96.31 213 ASN A CA 1
ATOM 1677 C C . ASN A 1 213 ? -12.064 1.882 21.701 1.00 96.31 213 ASN A C 1
ATOM 1679 O O . ASN A 1 213 ? -11.829 1.188 22.687 1.00 96.31 213 ASN A O 1
ATOM 1683 N N . PHE A 1 214 ? -11.122 2.633 21.122 1.00 97.12 214 PHE A N 1
ATOM 1684 C CA . PHE A 1 214 ? -9.703 2.547 21.474 1.00 97.12 214 PHE A CA 1
ATOM 1685 C C . PHE A 1 214 ? -9.035 3.881 21.767 1.00 97.12 214 PHE A C 1
ATOM 1687 O O . PHE A 1 214 ? -7.876 3.865 22.181 1.00 97.12 214 PHE A O 1
ATOM 1694 N N . GLY A 1 215 ? -9.722 5.013 21.594 1.00 96.38 215 GLY A N 1
ATOM 1695 C CA . GLY A 1 215 ? -9.117 6.338 21.708 1.00 96.38 215 GLY A CA 1
ATOM 1696 C C . GLY A 1 215 ? -8.363 6.534 23.020 1.00 96.38 215 GLY A C 1
ATOM 1697 O O . GLY A 1 215 ? -7.186 6.870 22.994 1.00 96.38 215 GLY A O 1
ATOM 1698 N N . VAL A 1 216 ? -8.978 6.183 24.153 1.00 96.31 216 VAL A N 1
ATOM 1699 C CA . VAL A 1 216 ? -8.335 6.272 25.477 1.00 96.31 216 VAL A CA 1
ATOM 1700 C C . VAL A 1 216 ? -7.059 5.428 25.549 1.00 96.31 216 VAL A C 1
ATOM 1702 O O . VAL A 1 216 ? -6.017 5.919 25.969 1.00 96.31 216 VAL A O 1
ATOM 1705 N N . SER A 1 217 ? -7.107 4.173 25.093 1.00 96.62 217 SER A N 1
ATOM 1706 C CA . SER A 1 217 ? -5.938 3.281 25.127 1.00 96.62 217 SER A CA 1
ATOM 1707 C C . SER A 1 217 ? -4.822 3.712 24.165 1.00 96.62 217 SER A C 1
ATOM 1709 O O . SER A 1 217 ? -3.646 3.508 24.457 1.00 96.62 217 SER A O 1
ATOM 1711 N N . ILE A 1 218 ? -5.181 4.348 23.043 1.00 96.62 218 ILE A N 1
ATOM 1712 C CA . ILE A 1 218 ? -4.227 4.942 22.101 1.00 96.62 218 ILE A CA 1
ATOM 1713 C C . ILE A 1 218 ? -3.533 6.137 22.758 1.00 96.62 218 ILE A C 1
ATOM 1715 O O . ILE A 1 218 ? -2.309 6.205 22.714 1.00 96.62 218 ILE A O 1
ATOM 1719 N N . LEU A 1 219 ? -4.283 7.043 23.395 1.00 96.44 219 LEU A N 1
ATOM 1720 C CA . LEU A 1 219 ? -3.724 8.200 24.107 1.00 96.44 219 LEU A CA 1
ATOM 1721 C C . LEU A 1 219 ? -2.785 7.758 25.238 1.00 96.44 219 LEU A C 1
ATOM 1723 O O . LEU A 1 219 ? -1.645 8.208 25.303 1.00 96.44 219 LEU A O 1
ATOM 1727 N N . GLN A 1 220 ? -3.196 6.772 26.041 1.00 94.94 220 GLN A N 1
ATOM 1728 C CA . GLN A 1 220 ? -2.340 6.173 27.071 1.00 94.94 220 GLN A CA 1
ATOM 1729 C C . GLN A 1 220 ? -1.044 5.605 26.481 1.00 94.94 220 GLN A C 1
ATOM 1731 O O . GLN A 1 220 ? 0.039 5.855 27.006 1.00 94.94 220 GLN A O 1
ATOM 1736 N N . ALA A 1 221 ? -1.120 4.891 25.353 1.00 94.06 221 ALA A N 1
ATOM 1737 C CA . ALA A 1 221 ? 0.070 4.375 24.681 1.00 94.06 221 ALA A CA 1
ATOM 1738 C C . ALA A 1 221 ? 1.030 5.493 24.230 1.00 94.06 221 ALA A C 1
ATOM 1740 O O . ALA A 1 221 ? 2.238 5.272 24.165 1.00 94.06 221 ALA A O 1
ATOM 1741 N N . LEU A 1 222 ? 0.534 6.695 23.930 1.00 92.31 222 LEU A N 1
ATOM 1742 C CA . LEU A 1 222 ? 1.382 7.836 23.578 1.00 92.31 222 LEU A CA 1
ATOM 1743 C C . LEU A 1 222 ? 2.076 8.443 24.804 1.00 92.31 222 LEU A C 1
ATOM 1745 O O . LEU A 1 222 ? 3.249 8.818 24.702 1.00 92.31 222 LEU A O 1
ATOM 1749 N N . GLU A 1 223 ? 1.389 8.489 25.945 1.00 84.44 223 GLU A N 1
ATOM 1750 C CA . GLU A 1 223 ? 1.855 9.120 27.184 1.00 84.44 223 GLU A CA 1
ATOM 1751 C C . GLU A 1 223 ? 2.902 8.308 27.956 1.00 84.44 223 GLU A C 1
ATOM 1753 O O . GLU A 1 223 ? 3.789 8.917 28.546 1.00 84.44 223 GLU A O 1
ATOM 1758 N N . ILE A 1 224 ? 2.849 6.964 27.944 1.00 69.94 224 ILE A N 1
ATOM 1759 C CA . ILE A 1 224 ? 3.689 6.103 28.811 1.00 69.94 224 ILE A CA 1
ATOM 1760 C C . ILE A 1 224 ? 5.176 6.443 28.682 1.00 69.94 224 ILE A C 1
ATOM 1762 O O . ILE A 1 224 ? 5.828 6.017 27.738 1.00 69.94 224 ILE A O 1
ATOM 1766 N N . THR A 1 225 ? 5.745 7.170 29.644 1.00 55.94 225 THR A N 1
ATOM 1767 C CA . THR A 1 225 ? 7.126 7.676 29.582 1.00 55.94 225 THR A CA 1
ATOM 1768 C C . THR A 1 225 ? 8.177 6.563 29.665 1.00 55.94 225 THR A C 1
ATOM 1770 O O . THR A 1 225 ? 9.281 6.736 29.151 1.00 55.94 225 THR A O 1
ATOM 1773 N N . ASP A 1 226 ? 7.829 5.399 30.218 1.00 46.66 226 ASP A N 1
ATOM 1774 C CA . ASP A 1 226 ? 8.796 4.381 30.620 1.00 46.66 226 ASP A CA 1
ATOM 1775 C C . ASP A 1 226 ? 8.751 3.115 29.749 1.00 46.66 226 ASP A C 1
ATOM 1777 O O . ASP A 1 226 ? 7.823 2.310 29.815 1.00 46.66 226 ASP A O 1
ATOM 1781 N N . LEU A 1 227 ? 9.789 2.913 28.931 1.00 51.03 227 LEU A N 1
ATOM 1782 C CA . LEU A 1 227 ? 9.998 1.667 28.176 1.00 51.03 227 LEU A CA 1
ATOM 1783 C C . LEU A 1 227 ? 10.463 0.509 29.083 1.00 51.03 227 LEU A C 1
ATOM 1785 O O . LEU A 1 227 ? 10.434 -0.644 28.659 1.00 51.03 227 LEU A O 1
ATOM 1789 N N . SER A 1 228 ? 10.885 0.798 30.321 1.00 47.22 228 SER A N 1
ATOM 1790 C CA . SER A 1 228 ? 11.426 -0.192 31.263 1.00 47.22 228 SER A CA 1
ATOM 1791 C C . SER A 1 228 ? 10.359 -1.089 31.910 1.00 47.22 228 SER A C 1
ATOM 1793 O O . SER A 1 228 ? 10.664 -2.213 32.302 1.00 47.22 228 SER A O 1
ATOM 1795 N N . LEU A 1 229 ? 9.094 -0.654 31.950 1.00 45.88 229 LEU A N 1
ATOM 1796 C CA . LEU A 1 229 ? 7.984 -1.427 32.529 1.00 45.88 229 LEU A CA 1
ATOM 1797 C C . LEU A 1 229 ? 7.390 -2.471 31.570 1.00 45.88 229 LEU A C 1
ATOM 1799 O O . LEU A 1 229 ? 6.685 -3.375 32.006 1.00 45.88 229 LEU A O 1
ATOM 1803 N N . ILE A 1 230 ? 7.699 -2.387 30.275 1.00 52.44 230 ILE A N 1
ATOM 1804 C CA . ILE A 1 230 ? 7.142 -3.282 29.250 1.00 52.44 230 ILE A CA 1
ATOM 1805 C C . ILE A 1 230 ? 7.920 -4.609 29.168 1.00 52.44 230 ILE A C 1
ATOM 1807 O O . ILE A 1 230 ? 7.341 -5.653 28.878 1.00 52.44 230 ILE A O 1
ATOM 1811 N N . ASN A 1 231 ? 9.219 -4.609 29.482 1.00 42.12 231 ASN A N 1
ATOM 1812 C CA . ASN A 1 231 ? 10.054 -5.815 29.388 1.00 42.12 231 ASN A CA 1
ATOM 1813 C C . ASN A 1 231 ? 9.912 -6.782 30.579 1.00 42.12 231 ASN A C 1
ATOM 1815 O O . ASN A 1 231 ? 10.405 -7.903 30.495 1.00 42.12 231 ASN A O 1
ATOM 1819 N N . ASN A 1 232 ? 9.213 -6.394 31.652 1.00 38.69 232 ASN A N 1
ATOM 1820 C CA . ASN A 1 232 ? 9.021 -7.228 32.847 1.00 38.69 232 ASN A CA 1
ATOM 1821 C C . ASN A 1 232 ? 7.698 -8.017 32.857 1.00 38.69 232 ASN A C 1
ATOM 1823 O O . ASN A 1 232 ? 7.402 -8.682 33.842 1.00 38.69 232 ASN A O 1
ATOM 1827 N N . ALA A 1 233 ? 6.903 -7.968 31.781 1.00 40.22 233 ALA A N 1
ATOM 1828 C CA . ALA A 1 233 ? 5.685 -8.777 31.644 1.00 40.22 233 ALA A CA 1
ATOM 1829 C C . ALA A 1 233 ? 5.902 -10.108 30.887 1.00 40.22 233 ALA A C 1
ATOM 1831 O O . ALA A 1 233 ? 4.956 -10.872 30.723 1.00 40.22 233 ALA A O 1
ATOM 1832 N N . ASN A 1 234 ? 7.133 -10.387 30.432 1.00 40.16 234 ASN A N 1
ATOM 1833 C CA . ASN A 1 234 ? 7.515 -11.609 29.706 1.00 40.16 234 ASN A CA 1
ATOM 1834 C C . ASN A 1 234 ? 8.669 -12.379 30.390 1.00 40.16 234 ASN A C 1
ATOM 1836 O O . ASN A 1 234 ? 9.433 -13.067 29.709 1.00 40.16 234 ASN A O 1
ATOM 1840 N N . GLN A 1 235 ? 8.812 -12.260 31.715 1.00 34.69 235 GLN A N 1
ATOM 1841 C CA . GLN A 1 235 ? 9.652 -13.151 32.528 1.00 34.69 235 GLN A CA 1
ATOM 1842 C C . GLN A 1 235 ? 8.815 -13.836 33.601 1.00 34.69 235 GLN A C 1
ATOM 1844 O O . GLN A 1 235 ? 7.954 -13.146 34.189 1.00 34.69 235 GLN A O 1
#